Protein AF-A0AAQ4EUN3-F1 (afdb_monomer_lite)

pLDDT: mean 72.78, std 26.05, range [25.81, 98.44]

Sequence (221 aa):
MGCPYFGGLHRRPFSQGAVEHDGPYDYSENANRKTRGSLDSRVGAPTEAPSGANVSFRETTNVATRCAAPTAKRACDPAKPYSEWDGSCNNLDHPDWGESYACLRRLLEPAYGEGAGKIRLAKSGRALPSPRLISARIHTHEGSTPDQRRTHMLMAFGQFFAHDVSLTPNRPLSRIEINQGIDMTTGALPIDVPDNDPFYGPFNHTKIDFQRSVPCSRCRS

Structure (mmCIF, N/CA/C/O backbone):
data_AF-A0AAQ4EUN3-F1
#
_entry.id   AF-A0AAQ4EUN3-F1
#
loop_
_atom_site.group_PDB
_atom_site.id
_atom_site.type_symbol
_atom_site.label_atom_id
_atom_site.label_alt_id
_atom_site.label_comp_id
_atom_site.label_asym_id
_atom_site.label_entity_id
_atom_site.label_seq_id
_atom_site.pdbx_PDB_ins_code
_atom_site.Cartn_x
_atom_site.Cartn_y
_atom_site.Cartn_z
_atom_site.occupancy
_atom_site.B_iso_or_equiv
_atom_site.auth_seq_id
_atom_site.auth_comp_id
_atom_site.auth_asym_id
_atom_site.auth_atom_id
_atom_site.pdbx_PDB_model_num
ATOM 1 N N . MET A 1 1 ? 20.223 -26.612 60.928 1.00 39.72 1 MET A N 1
ATOM 2 C CA . MET A 1 1 ? 20.581 -25.224 61.281 1.00 39.72 1 MET A CA 1
ATOM 3 C C . MET A 1 1 ? 19.597 -24.306 60.580 1.00 39.72 1 MET A C 1
ATOM 5 O O . MET A 1 1 ? 19.520 -24.363 59.362 1.00 39.72 1 MET A O 1
ATOM 9 N N . GLY A 1 2 ? 18.775 -23.579 61.335 1.00 30.36 2 GLY A N 1
ATOM 10 C CA . GLY A 1 2 ? 17.844 -22.586 60.798 1.00 30.36 2 GLY A CA 1
ATOM 11 C C . GLY A 1 2 ? 18.411 -21.173 60.921 1.00 30.36 2 GLY A C 1
ATOM 12 O O . GLY A 1 2 ? 19.243 -20.934 61.790 1.00 30.36 2 GLY A O 1
ATOM 13 N N . CYS A 1 3 ? 17.983 -20.267 60.042 1.00 26.56 3 CYS A N 1
ATOM 14 C CA . CYS A 1 3 ? 17.224 -19.047 60.355 1.00 26.56 3 CYS A CA 1
ATOM 15 C C . CYS A 1 3 ? 17.178 -18.093 59.137 1.00 26.56 3 CYS A C 1
ATOM 17 O O . CYS A 1 3 ? 18.024 -18.192 58.253 1.00 26.56 3 CYS A O 1
ATOM 19 N N . PRO A 1 4 ? 16.148 -17.229 59.070 1.00 51.56 4 PRO A N 1
ATOM 20 C CA . PRO A 1 4 ? 15.522 -16.683 57.861 1.00 51.56 4 PRO A CA 1
ATOM 21 C C . PRO A 1 4 ? 15.816 -15.178 57.706 1.00 51.56 4 PRO A C 1
ATOM 23 O O . PRO A 1 4 ? 16.590 -14.662 58.491 1.00 51.56 4 PRO A O 1
ATOM 26 N N . TYR A 1 5 ? 15.199 -14.468 56.750 1.00 36.62 5 TYR A N 1
ATOM 27 C CA . TYR A 1 5 ? 14.563 -13.156 57.001 1.00 36.62 5 TYR A CA 1
ATOM 28 C C . TYR A 1 5 ? 13.697 -12.712 55.807 1.00 36.62 5 TYR A C 1
ATOM 30 O O . TYR A 1 5 ? 14.157 -12.565 54.678 1.00 36.62 5 TYR A O 1
ATOM 38 N N . PHE A 1 6 ? 12.418 -12.493 56.111 1.00 39.53 6 PHE A N 1
ATOM 39 C CA . PHE A 1 6 ? 11.466 -11.663 55.374 1.00 39.53 6 PHE A CA 1
ATOM 40 C C . PHE A 1 6 ? 11.851 -10.180 55.522 1.00 39.53 6 PHE A C 1
ATOM 42 O O . PHE A 1 6 ? 12.286 -9.776 56.600 1.00 39.53 6 PHE A O 1
ATOM 49 N N . GLY A 1 7 ? 11.593 -9.352 54.503 1.00 29.23 7 GLY A N 1
ATOM 50 C CA . GLY A 1 7 ? 11.694 -7.895 54.629 1.00 29.23 7 GLY A CA 1
ATOM 51 C C . GLY A 1 7 ? 11.227 -7.108 53.400 1.00 29.23 7 GLY A C 1
ATOM 52 O O . GLY A 1 7 ? 11.987 -6.931 52.461 1.00 29.23 7 GLY A O 1
ATOM 53 N N . GLY A 1 8 ? 9.978 -6.631 53.446 1.00 27.81 8 GLY A N 1
ATOM 54 C CA . GLY A 1 8 ? 9.555 -5.273 53.056 1.00 27.81 8 GLY A CA 1
ATOM 55 C C . GLY A 1 8 ? 9.834 -4.721 51.647 1.00 27.81 8 GLY A C 1
ATOM 56 O O . GLY A 1 8 ? 10.944 -4.333 51.315 1.00 27.81 8 GLY A O 1
ATOM 57 N N . LEU A 1 9 ? 8.745 -4.547 50.889 1.00 37.06 9 LEU A N 1
ATOM 58 C CA . LEU A 1 9 ? 8.423 -3.415 50.000 1.00 37.06 9 LEU A CA 1
ATOM 59 C C . LEU A 1 9 ? 9.524 -2.360 49.733 1.00 37.06 9 LEU A C 1
ATOM 61 O O . LEU A 1 9 ? 9.781 -1.497 50.565 1.00 37.06 9 LEU A O 1
ATOM 65 N N . HIS A 1 10 ? 9.980 -2.283 48.480 1.00 29.81 10 HIS A N 1
ATOM 66 C CA . HIS A 1 10 ? 9.997 -1.011 47.750 1.00 29.81 10 HIS A CA 1
ATOM 67 C C . HIS A 1 10 ? 10.062 -1.266 46.240 1.00 29.81 10 HIS A C 1
ATOM 69 O O . HIS A 1 10 ? 11.082 -1.696 45.704 1.00 29.81 10 HIS A O 1
ATOM 75 N N . ARG A 1 11 ? 8.968 -0.958 45.528 1.00 39.03 11 ARG A N 1
ATOM 76 C CA . ARG A 1 11 ? 9.041 -0.681 44.090 1.00 39.03 11 ARG A CA 1
ATOM 77 C C . ARG A 1 11 ? 9.995 0.499 43.927 1.00 39.03 11 ARG A C 1
ATOM 79 O O . ARG A 1 11 ? 9.678 1.592 44.395 1.00 39.03 11 ARG A O 1
ATOM 86 N N . ARG A 1 12 ? 11.150 0.287 43.297 1.00 30.34 12 ARG A N 1
ATOM 87 C CA . ARG A 1 12 ? 11.902 1.389 42.700 1.00 30.34 12 ARG A CA 1
ATOM 88 C C . ARG A 1 12 ? 11.542 1.456 41.217 1.00 30.34 12 ARG A C 1
ATOM 90 O O . ARG A 1 12 ? 11.532 0.412 40.564 1.00 30.34 12 ARG A O 1
ATOM 97 N N . PRO A 1 13 ? 11.183 2.642 40.705 1.00 27.73 13 PRO A N 1
ATOM 98 C CA . PRO A 1 13 ? 10.911 2.831 39.293 1.00 27.73 13 PRO A CA 1
ATOM 99 C C . PRO A 1 13 ? 12.198 2.585 38.508 1.00 27.73 13 PRO A C 1
ATOM 101 O O . PRO A 1 13 ? 13.284 2.973 38.941 1.00 27.73 13 PRO A O 1
ATOM 104 N N . PHE A 1 14 ? 12.067 1.931 37.358 1.00 29.17 14 PHE A N 1
ATOM 105 C CA . PHE A 1 14 ? 13.136 1.852 36.377 1.00 29.17 14 PHE A CA 1
ATOM 106 C C . PHE A 1 14 ? 13.374 3.280 35.870 1.00 29.17 14 PHE A C 1
ATOM 108 O O . PHE A 1 14 ? 12.556 3.834 35.136 1.00 29.17 14 PHE A O 1
ATOM 115 N N . SER A 1 15 ? 14.438 3.915 36.359 1.00 28.72 15 SER A N 1
ATOM 116 C CA . SER A 1 15 ? 14.887 5.219 35.892 1.00 28.72 15 SER A CA 1
ATOM 117 C C . SER A 1 15 ? 15.258 5.100 34.418 1.00 28.72 15 SER A C 1
ATOM 119 O O . SER A 1 15 ? 16.168 4.350 34.066 1.00 28.72 15 SER A O 1
ATOM 121 N N . GLN A 1 16 ? 14.540 5.831 33.567 1.00 30.78 16 GLN A N 1
ATOM 122 C CA . GLN A 1 16 ? 14.929 6.075 32.186 1.00 30.78 16 GLN A CA 1
ATOM 123 C C . GLN A 1 16 ? 16.311 6.738 32.186 1.00 30.78 16 GLN A C 1
ATOM 125 O O . GLN A 1 16 ? 16.470 7.855 32.675 1.00 30.78 16 GLN A O 1
ATOM 130 N N . GLY A 1 17 ? 17.312 6.037 31.656 1.00 27.22 17 GLY A N 1
ATOM 131 C CA . GLY A 1 17 ? 18.522 6.685 31.175 1.00 27.22 17 GLY A CA 1
ATOM 132 C C . GLY A 1 17 ? 18.137 7.525 29.964 1.00 27.22 17 GLY A C 1
ATOM 133 O O . GLY A 1 17 ? 17.714 6.979 28.946 1.00 27.22 17 GLY A O 1
ATOM 134 N N . ALA A 1 18 ? 18.216 8.842 30.119 1.00 25.81 18 ALA A N 1
ATOM 135 C CA . ALA A 1 18 ? 18.099 9.795 29.034 1.00 25.81 18 ALA A CA 1
ATOM 136 C C . ALA A 1 18 ? 19.227 9.530 28.029 1.00 25.81 18 ALA A C 1
ATOM 138 O O . ALA A 1 18 ? 20.403 9.637 28.370 1.00 25.81 18 ALA A O 1
ATOM 139 N N . VAL A 1 19 ? 18.859 9.155 26.806 1.00 34.84 19 VAL A N 1
ATOM 140 C CA . VAL A 1 19 ? 19.736 9.336 25.651 1.00 34.84 19 VAL A CA 1
ATOM 141 C C . VAL A 1 19 ? 19.563 10.790 25.237 1.00 34.84 19 VAL A C 1
ATOM 143 O O . VAL A 1 19 ? 18.451 11.253 24.987 1.00 34.84 19 VAL A O 1
ATOM 146 N N . GLU A 1 20 ? 20.674 11.505 25.283 1.00 28.00 20 GLU A N 1
ATOM 147 C CA . GLU A 1 20 ? 20.832 12.904 24.923 1.00 28.00 20 GLU A CA 1
ATOM 148 C C . GLU A 1 20 ? 20.315 13.139 23.494 1.00 28.00 20 GLU A C 1
ATOM 150 O O . GLU A 1 20 ? 20.688 12.442 22.549 1.00 28.00 20 GLU A O 1
ATOM 155 N N . HIS A 1 21 ? 19.370 14.071 23.365 1.00 27.56 21 HIS A N 1
ATOM 156 C CA . HIS A 1 21 ? 18.792 14.494 22.097 1.00 27.56 21 HIS A CA 1
ATOM 157 C C . HIS A 1 21 ? 19.760 15.457 21.404 1.00 27.56 21 HIS A C 1
ATOM 159 O O . HIS A 1 21 ? 19.726 16.660 21.661 1.00 27.56 21 HIS A O 1
ATOM 165 N N . ASP A 1 22 ? 20.565 14.947 20.477 1.00 31.05 22 ASP A N 1
ATOM 166 C CA . ASP A 1 22 ? 21.139 15.792 19.435 1.00 31.05 22 ASP A CA 1
ATOM 167 C C . ASP A 1 22 ? 20.034 16.161 18.432 1.00 31.05 22 ASP A C 1
ATOM 169 O O . ASP A 1 22 ? 19.530 15.309 17.707 1.00 31.05 22 ASP A O 1
ATOM 173 N N . GLY A 1 23 ? 19.631 17.435 18.498 1.00 34.31 23 GLY A N 1
ATOM 174 C CA . GLY A 1 23 ? 19.151 18.343 17.442 1.00 34.31 23 GLY A CA 1
ATOM 175 C C . GLY A 1 23 ? 18.189 17.867 16.328 1.00 34.31 23 GLY A C 1
ATOM 176 O O . GLY A 1 23 ? 18.339 16.794 15.753 1.00 34.31 23 GLY A O 1
ATOM 177 N N . PRO A 1 24 ? 17.224 18.710 15.907 1.00 31.88 24 PRO A N 1
ATOM 178 C CA . PRO A 1 24 ? 16.375 18.408 14.758 1.00 31.88 24 PRO A CA 1
ATOM 179 C C . PRO A 1 24 ? 17.187 18.457 13.454 1.00 31.88 24 PRO A C 1
ATOM 181 O O . PRO A 1 24 ? 17.745 19.493 13.097 1.00 31.88 24 PRO A O 1
ATOM 184 N N . TYR A 1 25 ? 17.218 17.344 12.718 1.00 30.94 25 TYR A N 1
ATOM 185 C CA . TYR A 1 25 ? 17.679 17.321 11.330 1.00 30.94 25 TYR A CA 1
ATOM 186 C C . TYR A 1 25 ? 16.695 18.114 10.460 1.00 30.94 25 TYR A C 1
ATOM 188 O O . TYR A 1 25 ? 15.588 17.657 10.167 1.00 30.94 25 TYR A O 1
ATOM 196 N N . ASP A 1 26 ? 17.105 19.320 10.082 1.00 29.34 26 ASP A N 1
ATOM 197 C CA . ASP A 1 26 ? 16.412 20.190 9.140 1.00 29.34 26 ASP A CA 1
ATOM 198 C C . ASP A 1 26 ? 16.550 19.633 7.712 1.00 29.34 26 ASP A C 1
ATOM 200 O O . ASP A 1 26 ? 17.648 19.512 7.169 1.00 29.34 26 ASP A O 1
ATOM 204 N N . TYR A 1 27 ? 15.423 19.264 7.103 1.00 32.31 27 TYR A N 1
ATOM 205 C CA . TYR A 1 27 ? 15.352 18.749 5.731 1.00 32.31 27 TYR A CA 1
ATOM 206 C C . TYR A 1 27 ? 15.100 19.849 4.679 1.00 32.31 27 TYR A C 1
ATOM 208 O O . TYR A 1 27 ? 14.714 19.534 3.552 1.00 32.31 27 TYR A O 1
ATOM 216 N N . SER A 1 28 ? 15.301 21.133 4.999 1.00 30.39 28 SER A N 1
ATOM 217 C CA . SER A 1 28 ? 14.897 22.239 4.113 1.00 30.39 28 SER A CA 1
ATOM 218 C C . SER A 1 28 ? 15.994 22.913 3.271 1.00 30.39 28 SER A C 1
ATOM 220 O O . SER A 1 28 ? 15.670 23.792 2.474 1.00 30.39 28 SER A O 1
ATOM 222 N N . GLU A 1 29 ? 17.262 22.482 3.311 1.00 35.59 29 GLU A N 1
ATOM 223 C CA . GLU A 1 29 ? 18.361 23.324 2.787 1.00 35.59 29 GLU A CA 1
ATOM 224 C C . GLU A 1 29 ? 19.123 22.862 1.526 1.00 35.59 29 GLU A C 1
ATOM 226 O O . GLU A 1 29 ? 20.245 23.299 1.295 1.00 35.59 29 GLU A O 1
ATOM 231 N N . ASN A 1 30 ? 18.542 22.051 0.630 1.00 33.97 30 ASN A N 1
ATOM 232 C CA . ASN A 1 30 ? 19.248 21.644 -0.607 1.00 33.97 30 ASN A CA 1
ATOM 233 C C . ASN A 1 30 ? 18.475 21.845 -1.921 1.00 33.97 30 ASN A C 1
ATOM 235 O O . ASN A 1 30 ? 18.610 21.061 -2.858 1.00 33.97 30 ASN A O 1
ATOM 239 N N . ALA A 1 31 ? 17.724 22.942 -2.040 1.00 36.34 31 ALA A N 1
ATOM 240 C CA . ALA A 1 31 ? 17.059 23.316 -3.295 1.00 36.34 31 ALA A CA 1
ATOM 241 C C . ALA A 1 31 ? 17.801 24.374 -4.145 1.00 36.34 31 ALA A C 1
ATOM 243 O O . ALA A 1 31 ? 17.233 24.837 -5.129 1.00 36.34 31 ALA A O 1
ATOM 244 N N . ASN A 1 32 ? 19.036 24.797 -3.818 1.00 34.62 32 ASN A N 1
ATOM 245 C CA . ASN A 1 32 ? 19.654 25.928 -4.542 1.00 34.62 32 ASN A CA 1
ATOM 246 C C . ASN A 1 32 ? 21.194 25.965 -4.641 1.00 34.62 32 ASN A C 1
ATOM 248 O O . ASN A 1 32 ? 21.800 27.034 -4.570 1.00 34.62 32 ASN A O 1
ATOM 252 N N . ARG A 1 33 ? 21.867 24.836 -4.904 1.00 32.47 33 ARG A N 1
ATOM 253 C CA . ARG A 1 33 ? 23.294 24.872 -5.286 1.00 32.47 33 ARG A CA 1
ATOM 254 C C . ARG A 1 33 ? 23.476 24.715 -6.797 1.00 32.47 33 ARG A C 1
ATOM 256 O O . ARG A 1 33 ? 23.693 23.621 -7.301 1.00 32.47 33 ARG A O 1
ATOM 263 N N . LYS A 1 34 ? 23.429 25.838 -7.528 1.00 35.47 34 LYS A N 1
ATOM 264 C CA . LYS A 1 34 ? 23.923 25.926 -8.916 1.00 35.47 34 LYS A CA 1
ATOM 265 C C . LYS A 1 34 ? 25.443 25.733 -8.926 1.00 35.47 34 LYS A C 1
ATOM 267 O O . LYS A 1 34 ? 26.189 26.683 -8.696 1.00 35.47 34 LYS A O 1
ATOM 272 N N . THR A 1 35 ? 25.917 24.531 -9.229 1.00 35.62 35 THR A N 1
ATOM 273 C CA . THR A 1 35 ? 27.302 24.314 -9.659 1.00 35.62 35 THR A CA 1
ATOM 274 C C . THR A 1 35 ? 27.396 24.562 -11.164 1.00 35.62 35 THR A C 1
ATOM 276 O O . THR A 1 35 ? 26.842 23.836 -11.983 1.00 35.62 35 THR A O 1
ATOM 279 N N . ARG A 1 36 ? 28.090 25.642 -11.539 1.00 40.62 36 ARG A N 1
ATOM 280 C CA . ARG A 1 36 ? 28.573 25.867 -12.906 1.00 40.62 36 ARG A CA 1
ATOM 281 C C . ARG A 1 36 ? 29.682 24.852 -13.192 1.00 40.62 36 ARG A C 1
ATOM 283 O O . ARG A 1 36 ? 30.769 24.974 -12.638 1.00 40.62 36 ARG A O 1
ATOM 290 N N . GLY A 1 37 ? 29.403 23.890 -14.064 1.00 30.58 37 GLY A N 1
ATOM 291 C CA . GLY A 1 37 ? 30.378 22.978 -14.659 1.00 30.58 37 GLY A CA 1
ATOM 292 C C . GLY A 1 37 ? 29.943 22.656 -16.086 1.00 30.58 37 GLY A C 1
ATOM 293 O O . GLY A 1 37 ? 28.916 22.022 -16.289 1.00 30.58 37 GLY A O 1
ATOM 294 N N . SER A 1 38 ? 30.684 23.181 -17.057 1.00 40.53 38 SER A N 1
ATOM 295 C CA . SER A 1 38 ? 30.463 23.044 -18.500 1.00 40.53 38 SER A CA 1
ATOM 296 C C . SER A 1 38 ? 30.990 21.698 -18.994 1.00 40.53 38 SER A C 1
ATOM 298 O O . SER A 1 38 ? 32.195 21.491 -18.893 1.00 40.53 38 SER A O 1
ATOM 300 N N . LEU A 1 39 ? 30.135 20.842 -19.566 1.00 34.94 39 LEU A N 1
ATOM 301 C CA . LEU A 1 39 ? 30.506 19.688 -20.400 1.00 34.94 39 LEU A CA 1
ATOM 302 C C . LEU A 1 39 ? 29.416 19.425 -21.461 1.00 34.94 39 LEU A C 1
ATOM 304 O O . LEU A 1 39 ? 28.248 19.747 -21.265 1.00 34.94 39 LEU A O 1
ATOM 308 N N . ASP A 1 40 ? 29.872 18.897 -22.592 1.00 33.62 40 ASP A N 1
ATOM 309 C CA . ASP A 1 40 ? 29.374 19.048 -23.962 1.00 33.62 40 ASP A CA 1
ATOM 310 C C . ASP A 1 40 ? 27.936 18.597 -24.290 1.00 33.62 40 ASP A C 1
ATOM 312 O O . ASP A 1 40 ? 27.398 17.614 -23.780 1.00 33.62 40 ASP A O 1
ATOM 316 N N . SER A 1 41 ? 27.353 19.309 -25.254 1.00 39.31 41 SER A N 1
ATOM 317 C CA . SER A 1 41 ? 25.991 19.169 -25.770 1.00 39.31 41 SER A CA 1
ATOM 318 C C . SER A 1 41 ? 25.839 17.956 -26.695 1.00 39.31 41 SER A C 1
ATOM 320 O O . SER A 1 41 ? 26.256 18.035 -27.849 1.00 39.31 41 SER A O 1
ATOM 322 N N . ARG A 1 42 ? 25.196 16.860 -26.245 1.00 38.94 42 ARG A N 1
ATOM 323 C CA . ARG A 1 42 ? 24.576 15.839 -27.136 1.00 38.94 42 ARG A CA 1
ATOM 324 C C . ARG A 1 42 ? 23.636 14.828 -26.454 1.00 38.94 42 ARG A C 1
ATOM 326 O O . ARG A 1 42 ? 23.501 13.699 -26.914 1.00 38.94 42 ARG A O 1
ATOM 333 N N . VAL A 1 43 ? 22.931 15.232 -25.399 1.00 37.66 43 VAL A N 1
ATOM 334 C CA . VAL A 1 43 ? 21.837 14.436 -24.816 1.00 37.66 43 VAL A CA 1
ATOM 335 C C . VAL A 1 43 ? 20.533 15.180 -25.077 1.00 37.66 43 VAL A C 1
ATOM 337 O O . VAL A 1 43 ? 20.375 16.322 -24.648 1.00 37.66 43 VAL A O 1
ATOM 340 N N . GLY A 1 44 ? 19.631 14.568 -25.846 1.00 34.47 44 GLY A N 1
ATOM 341 C CA . GLY A 1 44 ? 18.278 15.085 -26.035 1.00 34.47 44 GLY A CA 1
ATOM 342 C C . GLY A 1 44 ? 17.595 15.229 -24.678 1.00 34.47 44 GLY A C 1
ATOM 343 O O . GLY A 1 44 ? 17.689 14.331 -23.842 1.00 34.47 44 GLY A O 1
ATOM 344 N N . ALA A 1 45 ? 16.971 16.382 -24.447 1.00 28.44 45 ALA A N 1
ATOM 345 C CA . ALA A 1 45 ? 16.313 16.698 -23.189 1.00 28.44 45 ALA A CA 1
ATOM 346 C C . ALA A 1 45 ? 15.297 15.601 -22.814 1.00 28.44 45 ALA A C 1
ATOM 348 O O . ALA A 1 45 ? 14.532 15.171 -23.683 1.00 28.44 45 ALA A O 1
ATOM 349 N N . PRO A 1 46 ? 15.251 15.150 -21.548 1.00 31.73 46 PRO A N 1
ATOM 350 C CA . PRO A 1 46 ? 14.145 14.331 -21.086 1.00 31.73 46 PRO A CA 1
ATOM 351 C C . PRO A 1 46 ? 12.871 15.169 -21.215 1.00 31.73 46 PRO A C 1
ATOM 353 O O . PRO A 1 46 ? 12.809 16.297 -20.727 1.00 31.73 46 PRO A O 1
ATOM 356 N N . THR A 1 47 ? 11.865 14.641 -21.907 1.00 36.12 47 THR A N 1
ATOM 357 C CA . THR A 1 47 ? 10.524 15.225 -21.899 1.00 36.12 47 THR A CA 1
ATOM 358 C C . THR A 1 47 ? 10.052 15.293 -20.453 1.00 36.12 47 THR A C 1
ATOM 360 O O . THR A 1 47 ? 9.848 14.256 -19.819 1.00 36.12 47 THR A O 1
ATOM 363 N N . GLU A 1 48 ? 9.942 16.510 -19.929 1.00 30.09 48 GLU A N 1
ATOM 364 C CA . GLU A 1 48 ? 9.417 16.793 -18.600 1.00 30.09 48 GLU A CA 1
ATOM 365 C C . GLU A 1 48 ? 8.061 16.096 -18.432 1.00 30.09 48 GLU A C 1
ATOM 367 O O . GLU A 1 48 ? 7.158 16.238 -19.261 1.00 30.09 48 GLU A O 1
ATOM 372 N N . ALA A 1 49 ? 7.914 15.317 -17.358 1.00 34.81 49 ALA A N 1
ATOM 373 C CA . ALA A 1 49 ? 6.606 14.854 -16.919 1.00 34.81 49 ALA A CA 1
ATOM 374 C C . ALA A 1 49 ? 5.715 16.091 -16.702 1.00 34.81 49 ALA A C 1
ATOM 376 O O . ALA A 1 49 ? 6.191 17.061 -16.104 1.00 34.81 49 ALA A O 1
ATOM 377 N N . PRO A 1 50 ? 4.450 16.105 -17.163 1.00 35.66 50 PRO A N 1
ATOM 378 C CA . PRO A 1 50 ? 3.613 17.283 -17.016 1.00 35.66 50 PRO A CA 1
ATOM 379 C C . PRO A 1 50 ? 3.398 17.555 -15.527 1.00 35.66 50 PRO A C 1
ATOM 381 O O . PRO A 1 50 ? 2.706 16.816 -14.822 1.00 35.66 50 PRO A O 1
ATOM 384 N N . SER A 1 51 ? 4.027 18.626 -15.052 1.00 37.47 51 SER A N 1
ATOM 385 C CA . SER A 1 51 ? 3.756 19.210 -13.753 1.00 37.47 51 SER A CA 1
ATOM 386 C C . SER A 1 51 ? 2.364 19.846 -13.790 1.00 37.47 51 SER A C 1
ATOM 388 O O . SER A 1 51 ? 1.993 20.539 -14.734 1.00 37.47 51 SER A O 1
ATOM 390 N N . GLY A 1 52 ? 1.561 19.577 -12.760 1.00 36.50 52 GLY A N 1
ATOM 391 C CA . GLY A 1 52 ? 0.356 20.358 -12.479 1.00 36.50 52 GLY A CA 1
ATOM 392 C C . GLY A 1 52 ? -0.823 20.160 -13.435 1.00 36.50 52 GLY A C 1
ATOM 393 O O . GLY A 1 52 ? -1.338 21.125 -13.993 1.00 36.50 52 GLY A O 1
ATOM 394 N N . ALA A 1 53 ? -1.358 18.943 -13.542 1.00 36.00 53 ALA A N 1
ATOM 395 C CA . ALA A 1 53 ? -2.760 18.813 -13.929 1.00 36.00 53 ALA A CA 1
ATOM 396 C C . ALA A 1 53 ? -3.640 19.162 -12.713 1.00 36.00 53 ALA A C 1
ATOM 398 O O . ALA A 1 53 ? -3.861 18.331 -11.831 1.00 36.00 53 ALA A O 1
ATOM 399 N N . ASN A 1 54 ? -4.155 20.394 -12.663 1.00 33.62 54 ASN A N 1
ATOM 400 C CA . ASN A 1 54 ? -5.244 20.784 -11.763 1.00 33.62 54 ASN A CA 1
ATOM 401 C C . ASN A 1 54 ? -6.526 20.047 -12.181 1.00 33.62 54 ASN A C 1
ATOM 403 O O . ASN A 1 54 ? -7.389 20.593 -12.867 1.00 33.62 54 ASN A O 1
ATOM 407 N N . VAL A 1 55 ? -6.644 18.771 -11.810 1.00 41.69 55 VAL A N 1
ATOM 408 C CA . VAL A 1 55 ? -7.829 17.970 -12.119 1.00 41.69 55 VAL A CA 1
ATOM 409 C C . VAL A 1 55 ? -8.928 18.345 -11.130 1.00 41.69 55 VAL A C 1
ATOM 411 O O . VAL A 1 55 ? -9.007 17.800 -10.029 1.00 41.69 55 VAL A O 1
ATOM 414 N N . SER A 1 56 ? -9.783 19.293 -11.518 1.00 33.03 56 SER A N 1
ATOM 415 C CA . SER A 1 56 ? -11.031 19.531 -10.795 1.00 33.03 56 SER A CA 1
ATOM 416 C C . SER A 1 56 ? -11.939 18.311 -10.962 1.00 33.03 56 SER A C 1
ATOM 418 O O . SER A 1 56 ? -12.235 17.862 -12.072 1.00 33.03 56 SER A O 1
ATOM 420 N N . PHE A 1 57 ? -12.342 17.723 -9.839 1.00 45.91 57 PHE A N 1
ATOM 421 C CA . PHE A 1 57 ? -13.219 16.562 -9.821 1.00 45.91 57 PHE A CA 1
ATOM 422 C C . PHE A 1 57 ? -14.668 17.055 -9.799 1.00 45.91 57 PHE A C 1
ATOM 424 O O . PHE A 1 57 ? -15.294 17.128 -8.748 1.00 45.91 57 PHE A O 1
ATOM 431 N N . ARG A 1 58 ? -15.195 17.459 -10.960 1.00 41.44 58 ARG A N 1
ATOM 432 C CA . ARG A 1 58 ? -16.647 17.615 -11.120 1.00 41.44 58 ARG A CA 1
ATOM 433 C C . ARG A 1 58 ? -17.280 16.248 -11.383 1.00 41.44 58 ARG A C 1
ATOM 435 O O . ARG A 1 58 ? -16.777 15.462 -12.187 1.00 41.44 58 ARG A O 1
ATOM 442 N N . GLU A 1 59 ? -18.347 15.974 -10.640 1.00 59.28 59 GLU A N 1
ATOM 443 C CA . GLU A 1 59 ? -19.122 14.735 -10.638 1.00 59.28 59 GLU A CA 1
ATOM 444 C C . GLU A 1 59 ? -19.662 14.352 -12.031 1.00 59.28 59 GLU A C 1
ATOM 446 O O . GLU A 1 59 ? -19.958 15.207 -12.863 1.00 59.28 59 GLU A O 1
ATOM 451 N N . THR A 1 60 ? -19.858 13.040 -12.231 1.00 43.00 60 THR A N 1
ATOM 452 C CA . THR A 1 60 ? -20.664 12.373 -13.286 1.00 43.00 60 THR A CA 1
ATOM 453 C C . THR A 1 60 ? -20.084 12.096 -14.680 1.00 43.00 60 TH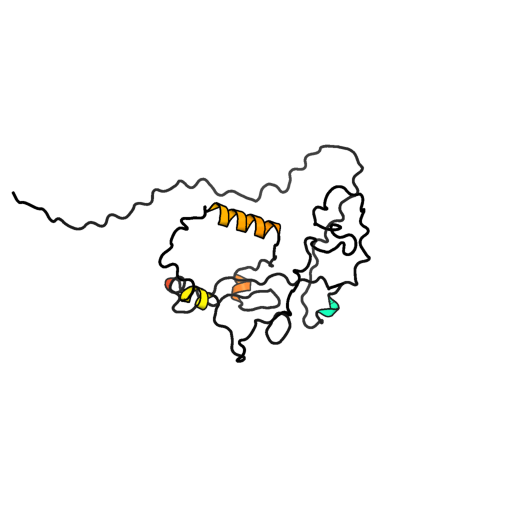R A C 1
ATOM 455 O O . THR A 1 60 ? -20.850 11.784 -15.588 1.00 43.00 60 THR A O 1
ATOM 458 N N . THR A 1 61 ? -18.765 12.044 -14.885 1.00 38.62 61 THR A N 1
ATOM 459 C CA . THR A 1 61 ? -18.236 11.475 -16.146 1.00 38.62 61 THR A CA 1
ATOM 460 C C . THR A 1 61 ? -17.758 10.035 -15.971 1.00 38.62 61 THR A C 1
ATOM 462 O O . THR A 1 61 ? -16.925 9.717 -15.124 1.00 38.62 61 THR A O 1
ATOM 465 N N . ASN A 1 62 ? -18.378 9.159 -16.760 1.00 42.28 62 ASN A N 1
ATOM 466 C CA . ASN A 1 62 ? -18.156 7.723 -16.880 1.00 42.28 62 ASN A CA 1
ATOM 467 C C . ASN A 1 62 ? -16.649 7.386 -16.856 1.00 42.28 62 ASN A C 1
ATOM 469 O O . ASN A 1 62 ? -15.860 8.063 -17.511 1.00 42.28 62 ASN A O 1
ATOM 473 N N . VAL A 1 63 ? -16.232 6.340 -16.132 1.00 46.12 63 VAL A N 1
ATOM 474 C CA . VAL A 1 63 ? -14.813 5.909 -16.054 1.00 46.12 63 VAL A CA 1
ATOM 475 C C . VAL A 1 63 ? -14.222 5.677 -17.457 1.00 46.12 63 VAL A C 1
ATOM 477 O O . VAL A 1 63 ? -13.038 5.916 -17.676 1.00 46.12 63 VAL A O 1
ATOM 480 N N . ALA A 1 64 ? -15.075 5.333 -18.428 1.00 44.56 64 ALA A N 1
ATOM 481 C CA . ALA A 1 64 ? -14.745 5.224 -19.847 1.00 44.56 64 ALA A CA 1
ATOM 482 C C . ALA A 1 64 ? -14.205 6.522 -20.494 1.00 44.56 64 ALA A C 1
ATOM 484 O O . ALA A 1 64 ? -13.454 6.452 -21.459 1.00 44.56 64 ALA A O 1
ATOM 485 N N . THR A 1 65 ? -14.546 7.710 -19.983 1.00 45.69 65 THR A N 1
ATOM 486 C CA . THR A 1 65 ? -14.176 9.006 -20.589 1.00 45.69 65 THR A CA 1
ATOM 487 C C . THR A 1 65 ? -12.765 9.474 -20.201 1.00 45.69 65 THR A C 1
ATOM 489 O O . THR A 1 65 ? -12.231 10.383 -20.827 1.00 45.69 65 THR A O 1
ATOM 492 N N . ARG A 1 66 ? -12.122 8.856 -19.196 1.00 51.94 66 ARG A N 1
ATOM 493 C CA . ARG A 1 66 ? -10.729 9.170 -18.795 1.00 51.94 66 ARG A CA 1
ATOM 494 C C . ARG A 1 66 ? -9.679 8.296 -19.48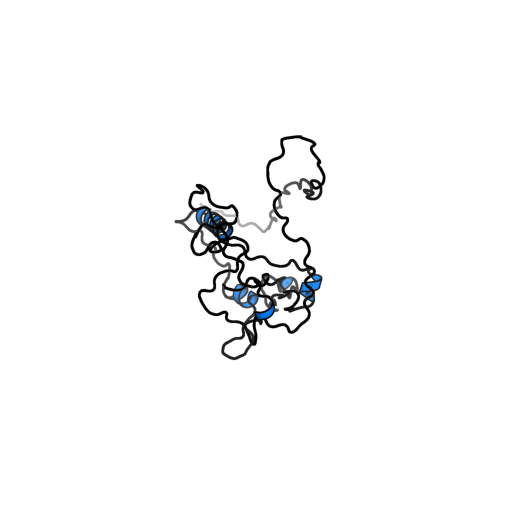0 1.00 51.94 66 ARG A C 1
ATOM 496 O O . ARG A 1 66 ? -8.488 8.460 -19.230 1.00 51.94 66 ARG A O 1
ATOM 503 N N . CYS A 1 67 ? -10.121 7.396 -20.347 1.00 56.78 67 CYS A N 1
ATOM 504 C CA . CYS A 1 67 ? -9.254 6.595 -21.183 1.00 56.78 67 CYS A CA 1
ATOM 505 C C . CYS A 1 67 ? -8.682 7.453 -22.304 1.00 56.78 67 CYS A C 1
ATOM 507 O O . CYS A 1 67 ? -9.387 7.783 -23.254 1.00 56.78 67 CYS A O 1
ATOM 509 N N . ALA A 1 68 ? -7.399 7.803 -22.210 1.00 53.22 68 ALA A N 1
ATOM 510 C CA . ALA A 1 68 ? -6.665 8.202 -23.403 1.00 53.22 68 ALA A CA 1
ATOM 511 C C . ALA A 1 68 ? -6.734 7.048 -24.421 1.00 53.22 68 ALA A C 1
ATOM 513 O O . ALA A 1 68 ? -6.672 5.879 -24.032 1.00 53.22 68 ALA A O 1
ATOM 514 N N . ALA A 1 69 ? -6.903 7.383 -25.704 1.00 53.88 69 ALA A N 1
ATOM 515 C CA . ALA A 1 69 ? -6.865 6.420 -26.804 1.00 53.88 69 ALA A CA 1
ATOM 516 C C . ALA A 1 69 ? -5.613 5.524 -26.693 1.00 53.88 69 ALA A C 1
ATOM 518 O O . ALA A 1 69 ? -4.600 6.002 -26.170 1.00 53.88 69 ALA A O 1
ATOM 519 N N . PRO A 1 70 ? -5.660 4.259 -27.165 1.00 55.00 70 PRO A N 1
ATOM 520 C CA . PRO A 1 70 ? -4.508 3.366 -27.114 1.00 55.00 70 PRO A CA 1
ATOM 521 C C . PRO A 1 70 ? -3.293 4.097 -27.679 1.00 55.00 70 PRO A C 1
ATOM 523 O O . PRO A 1 70 ? -3.296 4.547 -28.827 1.00 55.00 70 PRO A O 1
ATOM 526 N N . THR A 1 71 ? -2.288 4.297 -26.829 1.00 58.28 71 THR A N 1
ATOM 527 C CA . THR A 1 71 ? -1.044 4.948 -27.226 1.00 58.28 71 THR A CA 1
ATOM 528 C C . THR A 1 71 ? -0.461 4.161 -28.390 1.00 58.28 71 THR A C 1
ATOM 530 O O . THR A 1 71 ? -0.431 2.930 -28.334 1.00 58.28 71 THR A O 1
ATOM 533 N N . ALA A 1 72 ? -0.025 4.855 -29.445 1.00 63.56 72 ALA A N 1
ATOM 534 C CA . ALA A 1 72 ? 0.650 4.222 -30.574 1.00 63.56 72 ALA A CA 1
ATOM 535 C C . ALA A 1 72 ? 1.714 3.236 -30.061 1.00 63.56 72 ALA A C 1
ATOM 537 O O . ALA A 1 72 ? 2.414 3.544 -29.092 1.00 63.56 72 ALA A O 1
ATOM 538 N N . LYS A 1 73 ? 1.796 2.047 -30.679 1.00 69.50 73 LYS A N 1
ATOM 539 C CA . LYS A 1 73 ? 2.699 0.969 -30.250 1.00 69.50 73 LYS A CA 1
ATOM 540 C C . LYS A 1 73 ? 4.112 1.544 -30.089 1.00 69.50 73 LYS A C 1
ATOM 542 O O . LYS A 1 73 ? 4.685 2.038 -31.060 1.00 69.50 73 LYS A O 1
ATOM 547 N N . ARG A 1 74 ? 4.635 1.537 -28.856 1.00 83.81 74 ARG A N 1
ATOM 548 C CA . ARG A 1 74 ? 5.971 2.060 -28.538 1.00 83.81 74 ARG A CA 1
ATOM 549 C C . ARG A 1 74 ? 7.001 1.306 -29.381 1.00 83.81 74 ARG A C 1
ATOM 551 O O . ARG A 1 74 ? 6.985 0.078 -29.414 1.00 83.81 74 ARG A O 1
ATOM 558 N N . ALA A 1 75 ? 7.869 2.035 -30.079 1.00 89.12 75 ALA A N 1
ATOM 559 C CA . ALA A 1 75 ? 8.977 1.431 -30.809 1.00 89.12 75 ALA A CA 1
ATOM 560 C C . ALA A 1 75 ? 10.056 0.987 -29.810 1.00 89.12 75 ALA A C 1
ATOM 562 O O . ALA A 1 75 ? 10.514 1.800 -29.009 1.00 89.12 75 ALA A O 1
ATOM 563 N N . CYS A 1 76 ? 10.442 -0.286 -29.865 1.00 93.25 76 CYS A N 1
ATOM 564 C CA . CYS A 1 76 ? 11.463 -0.884 -29.007 1.00 93.25 76 CYS A CA 1
ATOM 565 C C . CYS A 1 76 ? 12.619 -1.413 -29.862 1.00 93.25 76 CYS A C 1
ATOM 567 O O . CYS A 1 76 ? 12.379 -1.977 -30.931 1.00 93.25 76 CYS A O 1
ATOM 569 N N . ASP A 1 77 ? 13.855 -1.250 -29.388 1.00 94.75 77 ASP A N 1
ATOM 570 C CA . ASP A 1 77 ? 15.051 -1.807 -30.026 1.00 94.75 77 ASP A CA 1
ATOM 571 C C . ASP A 1 77 ? 15.358 -3.203 -29.446 1.00 94.75 77 ASP A C 1
ATOM 573 O O . ASP A 1 77 ? 15.765 -3.296 -28.285 1.00 94.75 77 ASP A O 1
ATOM 577 N N . PRO A 1 78 ? 15.193 -4.293 -30.221 1.00 93.62 78 PRO A N 1
ATOM 578 C CA . PRO A 1 78 ? 15.475 -5.646 -29.747 1.00 93.62 78 PRO A CA 1
ATOM 579 C C . PRO A 1 78 ? 16.970 -5.910 -29.511 1.00 93.62 78 PRO A C 1
ATOM 581 O O . PRO A 1 78 ? 17.311 -6.901 -28.872 1.00 93.62 78 PRO A O 1
ATOM 584 N N . ALA A 1 79 ? 17.865 -5.065 -30.033 1.00 95.44 79 ALA A N 1
ATOM 585 C CA . ALA A 1 79 ? 19.306 -5.203 -29.852 1.00 95.44 79 ALA A CA 1
ATOM 586 C C . ALA A 1 79 ? 19.821 -4.496 -28.586 1.00 95.44 79 ALA A C 1
ATOM 588 O O . ALA A 1 79 ? 21.014 -4.592 -28.279 1.00 95.44 79 ALA A O 1
ATOM 589 N N . LYS A 1 80 ? 18.956 -3.792 -27.840 1.00 94.81 80 LYS A N 1
ATOM 590 C CA . LYS A 1 80 ? 19.361 -3.074 -26.631 1.00 94.81 80 LYS A CA 1
ATOM 591 C C . LYS A 1 80 ? 19.817 -4.067 -25.543 1.00 94.81 80 LYS A C 1
ATOM 593 O O . LYS A 1 80 ? 19.035 -4.923 -25.138 1.00 94.81 80 LYS A O 1
ATOM 598 N N . PRO A 1 81 ? 21.051 -3.946 -25.015 1.00 95.62 81 PRO A N 1
ATOM 599 C CA . PRO A 1 81 ? 21.607 -4.937 -24.088 1.00 95.62 81 PRO A CA 1
ATOM 600 C C . PRO A 1 81 ? 21.170 -4.762 -22.624 1.00 95.62 81 PRO A C 1
ATOM 602 O O . PRO A 1 81 ? 21.457 -5.628 -21.800 1.00 95.62 81 PRO A O 1
ATOM 605 N N . TYR A 1 82 ? 20.518 -3.647 -22.279 1.00 95.50 82 TYR A N 1
ATOM 606 C CA . TYR A 1 82 ? 20.140 -3.308 -20.905 1.00 95.50 82 TYR A CA 1
ATOM 607 C C . TYR A 1 82 ? 18.679 -2.875 -20.821 1.00 95.50 82 TYR A C 1
ATOM 609 O O . TYR A 1 82 ? 18.174 -2.209 -21.728 1.00 95.50 82 TYR A O 1
ATOM 617 N N . SER A 1 83 ? 18.043 -3.203 -19.699 1.00 95.06 83 SER A N 1
ATOM 618 C CA . SER A 1 83 ? 16.664 -2.826 -19.395 1.00 95.06 83 SER A CA 1
ATOM 619 C C . SER A 1 83 ? 16.477 -1.312 -19.323 1.00 95.06 83 SER A C 1
ATOM 621 O O . SER A 1 83 ? 17.380 -0.574 -18.918 1.00 95.06 83 SER A O 1
ATOM 623 N N . GLU A 1 84 ? 15.277 -0.851 -19.670 1.00 94.75 84 GLU A N 1
ATOM 624 C CA . GLU A 1 84 ? 14.864 0.516 -19.368 1.00 94.75 84 GLU A CA 1
ATOM 625 C C . GLU A 1 84 ? 14.659 0.703 -17.863 1.00 94.75 84 GLU A C 1
ATOM 627 O O . GLU A 1 84 ? 14.238 -0.215 -17.157 1.00 94.75 84 GLU A O 1
ATOM 632 N N . TRP A 1 85 ? 14.931 1.914 -17.374 1.00 94.69 85 TRP A N 1
ATOM 633 C CA . TRP A 1 85 ? 14.787 2.265 -15.957 1.00 94.69 85 TRP A CA 1
ATOM 634 C C . TRP A 1 85 ? 13.343 2.134 -15.456 1.00 94.69 85 TRP A C 1
ATOM 636 O O . TRP A 1 85 ? 13.120 1.898 -14.272 1.00 94.69 85 TRP A O 1
ATOM 646 N N . ASP A 1 86 ? 12.369 2.299 -16.352 1.00 93.50 86 ASP A N 1
ATOM 647 C CA . ASP A 1 86 ? 10.947 2.181 -16.060 1.00 93.50 86 ASP A CA 1
ATOM 648 C C . ASP A 1 86 ? 10.405 0.774 -16.328 1.00 93.50 86 ASP A C 1
ATOM 650 O O . ASP A 1 86 ? 9.219 0.558 -16.118 1.00 93.50 86 ASP A O 1
ATOM 654 N N . GLY A 1 87 ? 11.233 -0.174 -16.781 1.00 94.69 87 GLY A N 1
ATOM 655 C CA . GLY A 1 87 ? 10.824 -1.541 -17.115 1.00 94.69 87 GLY A CA 1
ATOM 656 C C . GLY A 1 87 ? 10.135 -1.700 -18.474 1.00 94.69 87 GLY A C 1
ATOM 657 O O . GLY A 1 87 ? 9.719 -2.808 -18.818 1.00 94.69 87 GLY A O 1
ATOM 658 N N . SER A 1 88 ? 10.012 -0.633 -19.265 1.00 93.12 88 SER A N 1
ATOM 659 C CA . SER A 1 88 ? 9.386 -0.721 -20.580 1.00 93.12 88 SER A CA 1
ATOM 660 C C . SER A 1 88 ? 10.246 -1.433 -21.624 1.00 93.12 88 SER A C 1
ATOM 662 O O . SER A 1 88 ? 11.446 -1.639 -21.445 1.00 93.12 88 SER A O 1
ATOM 664 N N . CYS A 1 89 ? 9.612 -1.866 -22.719 1.00 93.69 89 CYS A N 1
ATOM 665 C CA . CYS A 1 89 ? 10.239 -2.635 -23.802 1.00 93.69 89 CYS A CA 1
ATOM 666 C C . CYS A 1 89 ? 10.851 -3.987 -23.381 1.00 93.69 89 CYS A C 1
ATOM 668 O O . CYS A 1 89 ? 11.442 -4.669 -24.215 1.00 93.69 89 CYS A O 1
ATOM 670 N N . ASN A 1 90 ? 10.650 -4.428 -22.133 1.00 94.81 90 ASN A N 1
ATOM 671 C CA . ASN A 1 90 ? 11.049 -5.760 -21.675 1.00 94.81 90 ASN A CA 1
ATOM 672 C C . ASN A 1 90 ? 10.268 -6.879 -22.395 1.00 94.81 90 ASN A C 1
ATOM 674 O O . ASN A 1 90 ? 10.760 -7.992 -22.561 1.00 94.81 90 ASN A O 1
ATOM 678 N N . ASN A 1 91 ? 9.052 -6.575 -22.859 1.00 93.75 91 ASN A N 1
ATOM 679 C CA . ASN A 1 91 ? 8.282 -7.415 -23.769 1.00 93.75 91 ASN A CA 1
ATOM 680 C C . ASN A 1 91 ? 8.080 -6.666 -25.099 1.00 93.75 91 ASN A C 1
ATOM 682 O O . ASN A 1 91 ? 7.455 -5.612 -25.127 1.00 93.75 91 ASN A O 1
ATOM 686 N N . LEU A 1 92 ? 8.611 -7.198 -26.205 1.00 92.06 92 LEU A N 1
ATOM 687 C CA . LEU A 1 92 ? 8.585 -6.526 -27.516 1.00 92.06 92 LEU A CA 1
ATOM 688 C C . LEU A 1 92 ? 7.187 -6.495 -28.158 1.00 92.06 92 LEU A C 1
ATOM 690 O O . LEU A 1 92 ? 6.874 -5.589 -28.936 1.00 92.06 92 LEU A O 1
ATOM 694 N N . ASP A 1 93 ? 6.335 -7.466 -27.826 1.00 91.19 93 ASP A N 1
ATOM 695 C CA . ASP A 1 93 ? 4.957 -7.525 -28.314 1.00 91.19 93 ASP A CA 1
ATOM 696 C C . ASP A 1 93 ? 4.046 -6.584 -27.523 1.00 91.19 93 ASP A C 1
ATOM 698 O O . ASP A 1 93 ? 3.180 -5.923 -28.109 1.00 91.19 93 ASP A O 1
ATOM 702 N N . HIS A 1 94 ? 4.313 -6.467 -26.220 1.00 89.69 94 HIS A N 1
ATOM 703 C CA . HIS A 1 94 ? 3.612 -5.613 -25.267 1.00 89.69 94 HIS A CA 1
ATOM 704 C C . HIS A 1 94 ? 4.588 -4.725 -24.472 1.00 89.69 94 HIS A C 1
ATOM 706 O O . HIS A 1 94 ? 4.880 -5.013 -23.307 1.00 89.69 94 HIS A O 1
ATOM 712 N N . PRO A 1 95 ? 5.101 -3.637 -25.082 1.00 92.00 95 PRO A N 1
ATOM 713 C CA . PRO A 1 95 ? 6.133 -2.785 -24.482 1.00 92.00 95 PRO A CA 1
ATOM 714 C C . PRO A 1 95 ? 5.808 -2.172 -23.118 1.00 92.00 95 PRO A C 1
ATOM 716 O O . PRO A 1 95 ? 6.720 -1.736 -22.422 1.00 92.00 95 PRO A O 1
ATOM 719 N N . ASP A 1 96 ? 4.528 -2.103 -22.761 1.00 88.00 96 ASP A N 1
ATOM 720 C CA . ASP A 1 96 ? 3.984 -1.536 -21.527 1.00 88.00 96 ASP A CA 1
ATOM 721 C C . ASP A 1 96 ? 3.848 -2.565 -20.388 1.00 88.00 96 ASP A C 1
ATOM 723 O O . ASP A 1 96 ? 3.523 -2.218 -19.251 1.00 88.00 96 ASP A O 1
ATOM 727 N N . TRP A 1 97 ? 4.074 -3.854 -20.650 1.00 91.25 97 TRP A N 1
ATOM 728 C CA . TRP A 1 97 ? 3.912 -4.879 -19.623 1.00 91.25 97 TRP A CA 1
ATOM 729 C C . TRP A 1 97 ? 5.017 -4.824 -18.575 1.00 91.25 97 TRP A C 1
ATOM 731 O O . TRP A 1 97 ? 6.178 -5.117 -18.850 1.00 91.25 97 TRP A O 1
ATOM 741 N N . GLY A 1 98 ? 4.612 -4.539 -17.338 1.00 90.38 98 GLY A N 1
ATOM 742 C CA . GLY A 1 98 ? 5.528 -4.448 -16.204 1.00 90.38 98 GLY A CA 1
ATOM 743 C C . GLY A 1 98 ? 6.246 -3.106 -16.106 1.00 90.38 98 GLY A C 1
ATOM 744 O O . GLY A 1 98 ? 7.095 -2.968 -15.230 1.00 90.38 98 GLY A O 1
ATOM 745 N N . GLU A 1 99 ? 5.895 -2.123 -16.946 1.00 92.56 99 GLU A N 1
ATOM 746 C CA . GLU A 1 99 ? 6.447 -0.782 -16.792 1.00 92.56 99 GLU A CA 1
ATOM 747 C C . GLU A 1 99 ? 5.931 -0.112 -15.505 1.00 92.56 99 GLU A C 1
ATOM 749 O O . GLU A 1 99 ? 4.799 -0.324 -15.052 1.00 92.56 99 GLU A O 1
ATOM 754 N N . SER A 1 100 ? 6.768 0.728 -14.908 1.00 92.69 100 SER A N 1
ATOM 755 C CA . SER A 1 100 ? 6.419 1.553 -13.759 1.00 92.69 100 SER A CA 1
ATOM 756 C C . SER A 1 100 ? 5.316 2.562 -14.108 1.00 92.69 100 SER A C 1
ATOM 758 O O . SER A 1 100 ? 5.047 2.866 -15.270 1.00 92.69 100 SER A O 1
ATOM 760 N N . TYR A 1 101 ? 4.616 3.071 -13.090 1.00 88.94 101 TYR A N 1
ATOM 761 C CA . TYR A 1 101 ? 3.451 3.959 -13.257 1.00 88.94 101 TYR A CA 1
ATOM 762 C C . TYR A 1 101 ? 2.292 3.354 -14.086 1.00 88.94 101 TYR A C 1
ATOM 764 O O . TYR A 1 101 ? 1.394 4.068 -14.544 1.00 88.94 101 TYR A O 1
ATOM 772 N N . ALA A 1 102 ? 2.262 2.028 -14.255 1.00 86.44 102 ALA A N 1
ATOM 773 C CA . ALA A 1 102 ? 1.136 1.292 -14.818 1.00 86.44 102 ALA A CA 1
ATOM 774 C C . ALA A 1 102 ? 0.112 0.864 -13.749 1.00 86.44 102 ALA A C 1
ATOM 776 O O . ALA A 1 102 ? 0.386 0.835 -12.547 1.00 86.44 102 ALA A O 1
ATOM 777 N N . CYS A 1 103 ? -1.102 0.517 -14.189 1.00 88.88 103 CYS A N 1
ATOM 778 C CA . CYS A 1 103 ? -2.111 -0.040 -13.291 1.00 88.88 103 CYS A CA 1
ATOM 779 C C . CYS A 1 103 ? -1.710 -1.438 -12.814 1.00 88.88 103 CYS A C 1
ATOM 781 O O . CYS A 1 103 ? -1.313 -2.282 -13.618 1.00 88.88 103 CYS A O 1
ATOM 783 N N . LEU A 1 104 ? -1.955 -1.738 -11.536 1.00 91.00 104 LEU A N 1
ATOM 784 C CA . LEU A 1 104 ? -1.875 -3.114 -11.047 1.00 91.00 104 LEU A CA 1
ATOM 785 C C . LEU A 1 104 ? -2.846 -4.017 -11.821 1.00 91.00 104 LEU A C 1
ATOM 787 O O . LEU A 1 104 ? -4.038 -3.716 -11.959 1.00 91.00 104 LEU A O 1
ATOM 791 N N . ARG A 1 105 ? -2.334 -5.155 -12.296 1.00 90.31 105 ARG A N 1
ATOM 792 C CA . ARG A 1 105 ? -3.128 -6.142 -13.029 1.00 90.31 105 ARG A CA 1
ATOM 793 C C . ARG A 1 105 ? -4.154 -6.793 -12.104 1.00 90.31 105 ARG A C 1
ATOM 795 O O . ARG A 1 105 ? -3.821 -7.305 -11.038 1.00 90.31 105 ARG A O 1
ATOM 802 N N . ARG A 1 106 ? -5.411 -6.834 -12.546 1.00 89.94 106 ARG A N 1
ATOM 803 C CA . ARG A 1 106 ? -6.484 -7.560 -11.857 1.00 89.94 106 ARG A CA 1
ATOM 804 C C . ARG A 1 106 ? -6.526 -9.011 -12.331 1.00 89.94 106 ARG A C 1
ATOM 806 O O . ARG A 1 106 ? -6.672 -9.258 -13.525 1.00 89.94 106 ARG A O 1
ATOM 813 N N . LEU A 1 107 ? -6.401 -9.952 -11.394 1.00 93.25 107 LEU A N 1
ATOM 814 C CA . LEU A 1 107 ? -6.617 -11.385 -11.646 1.00 93.25 107 LEU A CA 1
ATOM 815 C C . LEU A 1 107 ? -8.102 -11.766 -11.586 1.00 93.25 107 LEU A C 1
ATOM 817 O O . LEU A 1 107 ? -8.513 -12.731 -12.218 1.00 93.25 107 LEU A O 1
ATOM 821 N N . LEU A 1 108 ? -8.890 -11.003 -10.826 1.00 93.12 108 LEU A N 1
ATOM 822 C CA . LEU A 1 108 ? -10.331 -11.161 -10.645 1.00 93.12 108 LEU A CA 1
ATOM 823 C C . LEU A 1 108 ? -11.010 -9.790 -10.717 1.00 93.12 108 LEU A C 1
ATOM 825 O O . LEU A 1 108 ? -10.371 -8.759 -10.475 1.00 93.12 108 LEU A O 1
ATOM 829 N N . GLU A 1 109 ? -12.309 -9.792 -11.006 1.00 89.94 109 GLU A N 1
ATOM 830 C CA . GLU A 1 109 ? -13.126 -8.579 -11.010 1.00 89.94 109 GLU A CA 1
ATOM 831 C C . GLU A 1 109 ? -13.111 -7.871 -9.639 1.00 89.94 109 GLU A C 1
ATOM 833 O O . GLU A 1 109 ? -13.103 -8.529 -8.590 1.00 89.94 109 GLU A O 1
ATOM 838 N N . PRO A 1 110 ? -13.090 -6.524 -9.606 1.00 88.94 110 PRO A N 1
ATOM 839 C CA . PRO A 1 110 ? -13.105 -5.781 -8.355 1.00 88.94 110 PRO A CA 1
ATOM 840 C C . PRO A 1 110 ? -14.435 -5.932 -7.609 1.00 88.94 110 PRO A C 1
ATOM 842 O O . PRO A 1 110 ? -15.507 -5.754 -8.179 1.00 88.94 110 PRO A O 1
ATOM 845 N N . ALA A 1 111 ? -14.362 -6.139 -6.294 1.00 90.75 111 ALA A N 1
ATOM 846 C CA . ALA A 1 111 ? -15.528 -6.200 -5.415 1.00 90.75 111 ALA A CA 1
ATOM 847 C C . ALA A 1 111 ? -15.698 -4.891 -4.622 1.00 90.75 111 ALA A C 1
ATOM 849 O O . ALA A 1 111 ? -15.215 -4.766 -3.494 1.00 90.75 111 ALA A O 1
ATOM 850 N N . TYR A 1 112 ? -16.380 -3.914 -5.220 1.00 90.44 112 TYR A N 1
ATOM 851 C CA . TYR A 1 112 ? -16.795 -2.671 -4.557 1.00 90.44 112 TYR A CA 1
ATOM 852 C C . TYR A 1 112 ? -18.244 -2.763 -4.049 1.00 90.44 112 TYR A C 1
ATOM 854 O O . TYR A 1 112 ? -18.913 -3.778 -4.237 1.00 90.44 112 TYR A O 1
ATOM 862 N N . GLY A 1 113 ? -18.708 -1.728 -3.341 1.00 87.00 113 GLY A N 1
ATOM 863 C CA . GLY A 1 113 ? -20.132 -1.556 -3.024 1.00 87.00 113 GLY A CA 1
ATOM 864 C C . GLY A 1 113 ? -20.965 -1.204 -4.263 1.00 87.00 113 GLY A C 1
ATOM 865 O O . GLY A 1 113 ? -20.565 -1.484 -5.391 1.00 87.00 113 GLY A O 1
ATOM 866 N N . GLU A 1 114 ? -22.113 -0.555 -4.064 1.00 82.12 114 GLU A N 1
ATOM 867 C CA . GLU A 1 114 ? -22.993 -0.111 -5.156 1.00 82.12 114 GLU A CA 1
ATOM 868 C C . GLU A 1 114 ? -22.354 1.008 -6.000 1.00 82.12 114 GLU A C 1
ATOM 870 O O . GLU A 1 114 ? -22.586 2.198 -5.793 1.00 82.12 114 GLU A O 1
ATOM 875 N N . GLY A 1 115 ? -21.506 0.614 -6.951 1.00 73.25 115 GLY A N 1
ATOM 876 C CA . GLY A 1 115 ? -20.784 1.499 -7.859 1.00 73.25 115 GLY A CA 1
ATOM 877 C C . GLY A 1 115 ? -19.264 1.402 -7.721 1.00 73.25 115 GLY A C 1
ATOM 878 O O . GLY A 1 115 ? -18.710 0.994 -6.694 1.00 73.25 115 GLY A O 1
ATOM 879 N N . ALA A 1 116 ? -18.566 1.801 -8.786 1.00 72.44 116 ALA A N 1
ATOM 880 C CA . ALA A 1 116 ? -17.111 1.779 -8.827 1.00 72.44 116 ALA A CA 1
ATOM 881 C C . ALA A 1 116 ? -16.516 2.624 -7.690 1.00 72.44 116 ALA A C 1
ATOM 883 O O . ALA A 1 116 ? -16.876 3.783 -7.485 1.00 72.44 116 ALA A O 1
ATOM 884 N N . GLY A 1 117 ? -15.593 2.029 -6.935 1.00 78.19 117 GLY A N 1
ATOM 885 C CA . GLY A 1 117 ? -14.878 2.725 -5.874 1.00 78.19 117 GLY A CA 1
ATOM 886 C C . GLY A 1 117 ? -15.672 2.952 -4.584 1.00 78.19 117 GLY A C 1
ATOM 887 O O . GLY A 1 117 ? -15.129 3.602 -3.694 1.00 78.19 117 GLY A O 1
ATOM 888 N N . LYS A 1 118 ? -16.887 2.418 -4.424 1.00 87.38 118 LYS A N 1
ATOM 889 C CA . LYS A 1 118 ? -17.598 2.427 -3.133 1.00 87.38 118 LYS A CA 1
ATOM 890 C C . LYS A 1 118 ? -17.028 1.380 -2.175 1.00 87.38 118 LYS A C 1
ATOM 892 O O . LYS A 1 118 ? -16.532 0.338 -2.607 1.00 87.38 118 LYS A O 1
ATOM 897 N N . ILE A 1 119 ? -17.123 1.637 -0.870 1.00 90.50 119 ILE A N 1
ATOM 898 C CA . ILE A 1 119 ? -16.747 0.658 0.161 1.00 90.50 119 ILE A CA 1
ATOM 899 C C . ILE A 1 119 ? -17.643 -0.572 0.009 1.00 90.50 119 ILE A C 1
ATOM 901 O O . ILE A 1 119 ? -18.853 -0.455 -0.170 1.00 90.50 119 ILE A O 1
ATOM 905 N N . ARG A 1 120 ? -17.037 -1.756 0.056 1.00 93.44 120 ARG A N 1
ATOM 906 C CA . ARG A 1 120 ? -17.749 -3.023 -0.092 1.00 93.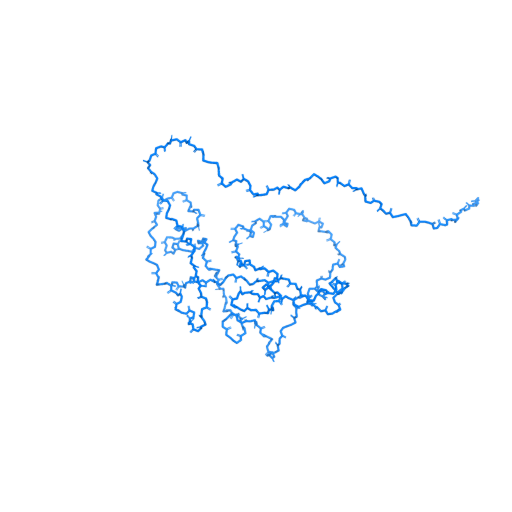44 120 ARG A CA 1
ATOM 907 C C . ARG A 1 120 ? -18.708 -3.255 1.082 1.00 93.44 120 ARG A C 1
ATOM 909 O O . ARG A 1 120 ? -18.348 -3.018 2.232 1.00 93.44 120 ARG A O 1
ATOM 916 N N . LEU A 1 121 ? -19.885 -3.805 0.789 1.00 93.06 121 LEU A N 1
ATOM 917 C CA . LEU A 1 121 ? -20.846 -4.268 1.792 1.00 93.06 121 LEU A CA 1
ATOM 918 C C . LEU A 1 121 ? -20.693 -5.773 2.067 1.00 93.06 121 LEU A C 1
ATOM 920 O O . LEU A 1 121 ? -20.070 -6.527 1.308 1.00 93.06 121 LEU A O 1
ATOM 924 N N . ALA A 1 122 ? -21.247 -6.232 3.186 1.00 93.56 122 ALA A N 1
ATOM 925 C CA . ALA A 1 122 ? -21.417 -7.655 3.443 1.00 93.56 122 ALA A CA 1
ATOM 926 C C . ALA A 1 122 ? -22.403 -8.271 2.435 1.00 93.56 122 ALA A C 1
ATOM 928 O O . ALA A 1 122 ? -23.257 -7.577 1.889 1.00 93.56 122 ALA A O 1
ATOM 929 N N . LYS A 1 123 ? -22.368 -9.601 2.260 1.00 91.25 123 LYS A N 1
ATOM 930 C CA . LYS A 1 123 ? -23.366 -10.319 1.435 1.00 91.25 123 LYS A CA 1
ATOM 931 C C . LYS A 1 123 ? -24.813 -10.091 1.902 1.00 91.25 123 LYS A C 1
ATOM 933 O O . LYS A 1 123 ? -25.734 -10.256 1.121 1.00 91.25 123 LYS A O 1
ATOM 938 N N . SER A 1 124 ? -25.000 -9.713 3.169 1.00 93.31 124 SER A N 1
ATOM 939 C CA . SER A 1 124 ? -26.300 -9.354 3.750 1.00 93.31 124 SER A CA 1
ATOM 940 C C . SER A 1 124 ? -26.749 -7.916 3.452 1.00 93.31 124 SER A C 1
ATOM 942 O O . SER A 1 124 ? -27.780 -7.502 3.965 1.00 93.31 124 SER A O 1
ATOM 944 N N . GLY A 1 125 ? -25.962 -7.127 2.714 1.00 91.25 125 GLY A N 1
ATOM 945 C CA . GLY A 1 125 ? -26.209 -5.700 2.472 1.00 91.25 125 GLY A CA 1
ATOM 946 C C . GLY A 1 125 ? -25.784 -4.772 3.618 1.00 91.25 125 GLY A C 1
ATOM 947 O O . GLY A 1 125 ? -25.794 -3.557 3.462 1.00 91.25 125 GLY A O 1
ATOM 948 N N . ARG A 1 126 ? -25.364 -5.312 4.770 1.00 93.62 126 ARG A N 1
ATOM 949 C CA . ARG A 1 126 ? -24.912 -4.512 5.923 1.00 93.62 126 ARG A CA 1
ATOM 950 C C . ARG A 1 126 ? -23.476 -4.006 5.761 1.00 93.62 126 ARG A C 1
ATOM 952 O O . ARG A 1 126 ? -22.673 -4.607 5.043 1.00 93.62 126 ARG A O 1
ATOM 959 N N . ALA A 1 127 ? -23.138 -2.941 6.490 1.00 92.50 127 ALA A N 1
ATOM 960 C CA . ALA A 1 127 ? -21.766 -2.456 6.606 1.00 92.50 127 ALA A CA 1
ATOM 961 C C . ALA A 1 127 ? -20.825 -3.547 7.153 1.00 92.50 127 ALA A C 1
ATOM 963 O O . ALA A 1 127 ? -21.221 -4.390 7.965 1.00 92.50 127 ALA A O 1
ATOM 964 N N . LEU A 1 128 ? -19.575 -3.537 6.687 1.00 94.06 128 LEU A N 1
ATOM 965 C CA . LEU A 1 128 ? -18.531 -4.415 7.210 1.00 94.06 128 LEU A CA 1
ATOM 966 C C . LEU A 1 128 ? -18.094 -3.945 8.606 1.00 94.06 128 LEU A C 1
ATOM 968 O O . LEU A 1 128 ? -18.146 -2.746 8.882 1.00 94.06 128 LEU A O 1
ATOM 972 N N . PRO A 1 129 ? -17.649 -4.860 9.485 1.00 94.06 129 PRO A N 1
ATOM 973 C CA . PRO A 1 129 ? -17.075 -4.463 10.764 1.00 94.06 129 PRO A CA 1
ATOM 974 C C . PRO A 1 129 ? -15.849 -3.571 10.543 1.00 94.06 129 PRO A C 1
ATOM 976 O O . PRO A 1 129 ? -15.105 -3.766 9.577 1.00 94.06 129 PRO A O 1
ATOM 979 N N . SER A 1 130 ? -15.622 -2.628 11.462 1.00 94.56 130 SER A N 1
ATOM 980 C CA . SER A 1 130 ? -14.417 -1.794 11.437 1.00 94.56 130 SER A CA 1
ATOM 981 C C . SER A 1 130 ? -13.159 -2.677 11.372 1.00 94.56 130 SER A C 1
ATOM 983 O O . SER A 1 130 ? -13.052 -3.645 12.135 1.00 94.56 130 SER A O 1
ATOM 985 N N . PRO A 1 131 ? -12.173 -2.354 10.515 1.00 95.94 131 PRO A N 1
ATOM 986 C CA . PRO A 1 131 ? -10.917 -3.094 10.480 1.00 95.94 131 PRO A CA 1
ATOM 987 C C . PRO A 1 131 ? -10.161 -2.987 11.811 1.00 95.94 131 PRO A C 1
ATOM 989 O O . PRO A 1 131 ? -9.471 -3.935 12.189 1.00 95.94 131 PRO A O 1
ATOM 992 N N . ARG A 1 132 ? -10.346 -1.899 12.576 1.00 95.88 132 ARG A N 1
ATOM 993 C CA . ARG A 1 132 ? -9.764 -1.779 13.915 1.00 95.88 132 ARG A CA 1
ATOM 994 C C . ARG A 1 132 ? -10.395 -2.759 14.900 1.00 95.88 132 ARG A C 1
ATOM 996 O O . ARG A 1 132 ? -9.664 -3.403 15.645 1.00 95.88 132 ARG A O 1
ATOM 1003 N N . LEU A 1 133 ? -11.716 -2.946 14.849 1.00 94.81 133 LEU A N 1
ATOM 1004 C CA . LEU A 1 133 ? -12.403 -3.955 15.664 1.00 94.81 133 LEU A CA 1
ATOM 1005 C C . LEU A 1 133 ? -11.853 -5.363 15.394 1.00 94.81 133 LEU A C 1
ATOM 1007 O O . LEU A 1 133 ? -11.619 -6.130 16.325 1.00 94.81 133 LEU A O 1
ATOM 1011 N N . ILE A 1 134 ? -11.632 -5.696 14.120 1.00 94.75 134 ILE A N 1
ATOM 1012 C CA . ILE A 1 134 ? -11.059 -6.985 13.715 1.00 94.75 134 ILE A CA 1
ATOM 1013 C C . ILE A 1 134 ? -9.608 -7.118 14.188 1.00 94.75 134 ILE A C 1
ATOM 1015 O O . ILE A 1 134 ? -9.239 -8.156 14.734 1.00 94.75 134 ILE A O 1
ATOM 1019 N N . SER A 1 135 ? -8.792 -6.074 14.027 1.00 94.50 135 SER A N 1
ATOM 1020 C CA . SER A 1 135 ? -7.415 -6.040 14.532 1.00 94.50 135 SER A CA 1
ATOM 1021 C C . SER A 1 135 ? -7.369 -6.271 16.044 1.00 94.50 135 SER A C 1
ATOM 1023 O O . SER A 1 135 ? -6.686 -7.188 16.483 1.00 94.50 135 SER A O 1
ATOM 1025 N N . ALA A 1 136 ? -8.163 -5.532 16.822 1.00 91.94 136 ALA A N 1
ATOM 1026 C CA . ALA A 1 136 ? -8.171 -5.628 18.280 1.00 91.94 136 ALA A CA 1
ATOM 1027 C C . ALA A 1 136 ? -8.651 -6.993 18.805 1.00 91.94 136 ALA A C 1
ATOM 1029 O O . ALA A 1 136 ? -8.202 -7.430 19.860 1.00 91.94 136 ALA A O 1
ATOM 1030 N N . ARG A 1 137 ? -9.565 -7.667 18.090 1.00 91.06 137 ARG A N 1
ATOM 1031 C CA . ARG A 1 137 ? -10.123 -8.960 18.525 1.00 91.06 137 ARG A CA 1
ATOM 1032 C C . ARG A 1 137 ? -9.363 -10.182 18.020 1.00 91.06 137 ARG A C 1
ATOM 1034 O O . ARG A 1 137 ? -9.375 -11.198 18.702 1.00 91.06 137 ARG A O 1
ATOM 1041 N N . ILE A 1 138 ? -8.784 -10.119 16.820 1.00 92.81 138 ILE A N 1
ATOM 1042 C CA . ILE A 1 138 ? -8.172 -11.287 16.160 1.00 92.81 138 ILE A CA 1
ATOM 1043 C C . ILE A 1 138 ? -6.644 -11.223 16.203 1.00 92.81 138 ILE A C 1
ATOM 1045 O O . ILE A 1 138 ? -5.999 -12.247 16.395 1.00 92.81 138 ILE A O 1
ATOM 1049 N N . HIS A 1 139 ? -6.056 -10.037 16.036 1.00 89.62 139 HIS A N 1
ATOM 1050 C CA . HIS A 1 139 ? -4.603 -9.855 16.023 1.00 89.62 139 HIS A CA 1
ATOM 1051 C C . HIS A 1 139 ? -4.119 -9.440 17.415 1.00 89.62 139 HIS A C 1
ATOM 1053 O O . HIS A 1 139 ? -3.598 -8.341 17.604 1.00 89.62 139 HIS A O 1
ATOM 1059 N N . THR A 1 140 ? -4.342 -10.296 18.411 1.00 82.62 140 THR A N 1
ATOM 1060 C CA . THR A 1 140 ? -3.850 -10.045 19.767 1.00 82.62 140 THR A CA 1
ATOM 1061 C C . THR A 1 140 ? -2.346 -10.307 19.836 1.00 82.62 140 THR A C 1
ATOM 1063 O O . THR A 1 140 ? -1.814 -11.210 19.195 1.00 82.62 140 THR A O 1
ATOM 1066 N N . HIS A 1 141 ? -1.636 -9.488 20.609 1.00 71.31 141 HIS A N 1
ATOM 1067 C CA . HIS A 1 141 ? -0.179 -9.582 20.767 1.00 71.31 141 HIS A CA 1
ATOM 1068 C C . HIS A 1 141 ? 0.240 -10.487 21.937 1.00 71.31 141 HIS A C 1
ATOM 1070 O O . HIS A 1 141 ? 1.382 -10.429 22.395 1.00 71.31 141 HIS A O 1
ATOM 1076 N N . GLU A 1 142 ? -0.678 -11.301 22.457 1.00 76.25 142 GLU A N 1
ATOM 1077 C CA . GLU A 1 142 ? -0.385 -12.184 23.580 1.00 76.25 142 GLU A CA 1
ATOM 1078 C C . GLU A 1 142 ? 0.534 -13.321 23.122 1.00 76.25 142 GLU A C 1
ATOM 1080 O O . GLU A 1 142 ? 0.193 -14.100 22.237 1.00 76.25 142 GLU A O 1
ATOM 1085 N N . GLY A 1 143 ? 1.723 -13.402 23.727 1.00 71.50 143 GLY A N 1
ATOM 1086 C CA . GLY A 1 143 ? 2.672 -14.482 23.463 1.00 71.50 143 GLY A CA 1
ATOM 1087 C C . GLY A 1 143 ? 3.484 -14.312 22.179 1.00 71.50 143 GLY A C 1
ATOM 1088 O O . GLY A 1 143 ? 3.520 -15.220 21.356 1.00 71.50 143 GLY A O 1
ATOM 1089 N N . SER A 1 144 ? 4.183 -13.182 22.014 1.00 80.69 144 SER A N 1
ATOM 1090 C CA . SER A 1 144 ? 5.204 -13.050 20.962 1.00 80.69 144 SER A CA 1
ATOM 1091 C C . SER A 1 144 ? 6.279 -14.133 21.124 1.00 80.69 144 SER A C 1
ATOM 1093 O O . SER A 1 144 ? 7.113 -14.070 22.030 1.00 80.69 144 SER A O 1
ATOM 1095 N N . THR A 1 145 ? 6.242 -15.147 20.262 1.00 88.12 145 THR A N 1
ATOM 1096 C CA . THR A 1 145 ? 7.218 -16.239 20.242 1.00 88.12 145 THR A CA 1
ATOM 1097 C C . THR A 1 145 ? 8.231 -16.012 19.123 1.00 88.12 145 THR A C 1
ATOM 1099 O O . THR A 1 145 ? 7.825 -15.948 17.957 1.00 88.12 145 THR A O 1
ATOM 1102 N N . PRO A 1 146 ? 9.539 -15.932 19.426 1.00 90.38 146 PRO A N 1
ATOM 1103 C CA . PRO A 1 146 ? 10.566 -15.861 18.398 1.00 90.38 146 PRO A CA 1
ATOM 1104 C C . PRO A 1 146 ? 10.515 -17.073 17.469 1.00 90.38 146 PRO A C 1
ATOM 1106 O O . PRO A 1 146 ? 10.338 -18.210 17.913 1.00 90.38 146 PRO A O 1
ATOM 1109 N N . ASP A 1 147 ? 10.731 -16.838 16.178 1.00 94.25 147 ASP A N 1
ATOM 1110 C CA . ASP A 1 147 ? 10.938 -17.926 15.235 1.00 94.25 147 ASP A CA 1
ATOM 1111 C C . ASP A 1 147 ? 12.321 -18.551 15.458 1.00 94.25 147 ASP A C 1
ATOM 1113 O O . ASP A 1 147 ? 13.345 -17.886 15.318 1.00 94.25 147 ASP A O 1
ATOM 1117 N N . GLN A 1 148 ? 12.355 -19.836 15.809 1.00 96.19 148 GLN A N 1
ATOM 1118 C CA . GLN A 1 148 ? 13.600 -20.541 16.132 1.00 96.19 148 GLN A CA 1
ATOM 1119 C C . GLN A 1 148 ? 14.373 -21.033 14.899 1.00 96.19 148 GLN A C 1
ATOM 1121 O O . GLN A 1 148 ? 15.493 -21.519 15.036 1.00 96.19 148 GLN A O 1
ATOM 1126 N N . ARG A 1 149 ? 13.785 -20.963 13.699 1.00 97.81 149 ARG A N 1
ATOM 1127 C CA . ARG A 1 149 ? 14.363 -21.523 12.463 1.00 97.81 149 ARG A CA 1
ATOM 1128 C C . ARG A 1 149 ? 14.756 -20.461 11.448 1.00 97.81 149 ARG A C 1
ATOM 1130 O O . ARG A 1 149 ? 15.493 -20.764 10.513 1.00 97.81 149 ARG A O 1
ATOM 1137 N N . ARG A 1 150 ? 14.227 -19.246 11.578 1.00 96.94 150 ARG A N 1
ATOM 1138 C CA . ARG A 1 150 ? 14.367 -18.184 10.579 1.00 96.94 150 ARG A CA 1
ATOM 1139 C C . ARG A 1 150 ? 14.953 -16.947 11.235 1.00 96.94 150 ARG A C 1
ATOM 1141 O O . ARG A 1 150 ? 14.483 -16.496 12.274 1.00 96.94 150 ARG A O 1
ATOM 1148 N N . THR A 1 151 ? 15.992 -16.393 10.621 1.00 97.56 151 THR A N 1
ATOM 1149 C CA . THR A 1 151 ? 16.578 -15.136 11.086 1.00 97.56 151 THR A CA 1
ATOM 1150 C C . THR A 1 151 ? 15.645 -13.974 10.761 1.00 97.56 151 THR A C 1
ATOM 1152 O O . THR A 1 151 ? 14.826 -14.039 9.839 1.00 97.56 151 THR A O 1
ATOM 1155 N N . HIS A 1 152 ? 15.812 -12.861 11.475 1.00 96.75 152 HIS A N 1
ATOM 1156 C CA . HIS A 1 152 ? 15.063 -11.635 11.198 1.00 96.75 152 HIS A CA 1
ATOM 1157 C C . HIS A 1 152 ? 15.292 -11.098 9.770 1.00 96.75 152 HIS A C 1
ATOM 1159 O O . HIS A 1 152 ? 14.439 -10.396 9.229 1.00 96.75 152 HIS A O 1
ATOM 1165 N N . MET A 1 153 ? 16.399 -11.496 9.124 1.00 97.94 153 MET A N 1
ATOM 1166 C CA . MET A 1 153 ? 16.699 -11.160 7.729 1.00 97.94 153 MET A CA 1
ATOM 1167 C C . MET A 1 153 ? 15.597 -11.612 6.765 1.00 97.94 153 MET A C 1
ATOM 1169 O O . MET A 1 153 ? 15.372 -10.947 5.760 1.00 97.94 153 MET A O 1
ATOM 1173 N N . LEU A 1 154 ? 14.861 -12.687 7.073 1.00 98.19 154 LEU A N 1
ATOM 1174 C CA . LEU A 1 154 ? 13.742 -13.113 6.231 1.00 98.19 154 LEU A CA 1
ATOM 1175 C C . LEU A 1 154 ? 12.659 -12.030 6.114 1.00 98.19 154 LEU A C 1
ATOM 1177 O O . LEU A 1 154 ? 12.139 -11.800 5.025 1.00 98.19 154 LEU A O 1
ATOM 1181 N N . MET A 1 155 ? 12.328 -11.360 7.221 1.00 97.88 155 MET A N 1
ATOM 1182 C CA . MET A 1 155 ? 11.342 -10.276 7.222 1.00 97.88 155 MET A CA 1
ATOM 1183 C C . MET A 1 155 ? 11.872 -9.075 6.432 1.00 97.88 155 MET A C 1
ATOM 1185 O O . MET A 1 155 ? 11.191 -8.580 5.536 1.00 97.88 155 MET A O 1
ATOM 1189 N N . ALA A 1 156 ? 13.117 -8.670 6.704 1.00 98.31 156 ALA A N 1
ATOM 1190 C CA . ALA A 1 156 ? 13.747 -7.534 6.036 1.00 98.31 156 ALA A CA 1
ATOM 1191 C C . ALA A 1 156 ? 13.857 -7.734 4.513 1.00 98.31 156 ALA A C 1
ATOM 1193 O O . ALA A 1 156 ? 13.496 -6.844 3.744 1.00 98.31 156 ALA A O 1
ATOM 1194 N N . PHE A 1 157 ? 14.290 -8.918 4.068 1.00 98.44 157 PHE A N 1
ATOM 1195 C CA . PHE A 1 157 ? 14.365 -9.255 2.647 1.00 98.44 157 PHE A CA 1
ATOM 1196 C C . PHE A 1 157 ? 12.980 -9.295 1.989 1.00 98.44 157 PHE A C 1
ATOM 1198 O O . PHE A 1 157 ? 12.824 -8.834 0.862 1.00 98.44 157 PHE A O 1
ATOM 1205 N N . GLY A 1 158 ? 11.958 -9.782 2.702 1.00 98.38 158 GLY A N 1
ATOM 1206 C CA . GLY A 1 158 ? 10.574 -9.741 2.229 1.00 98.38 158 GLY A CA 1
ATOM 1207 C C . GLY A 1 158 ? 10.092 -8.316 1.944 1.00 98.38 158 GLY A C 1
ATOM 1208 O O . GLY A 1 158 ? 9.492 -8.076 0.898 1.00 98.38 158 GLY A O 1
ATOM 1209 N N . GLN A 1 159 ? 10.408 -7.359 2.824 1.00 97.88 159 GLN A N 1
ATOM 1210 C CA . GLN A 1 159 ? 10.070 -5.949 2.610 1.00 97.88 159 GLN A CA 1
ATOM 1211 C C . GLN A 1 159 ? 10.849 -5.341 1.436 1.00 97.88 159 GLN A C 1
ATOM 1213 O O . GLN A 1 159 ? 10.258 -4.641 0.617 1.00 97.88 159 GLN A O 1
ATOM 1218 N N . PHE A 1 160 ? 12.153 -5.627 1.341 1.00 98.25 160 PHE A N 1
ATOM 1219 C CA . PHE A 1 160 ? 12.991 -5.197 0.217 1.00 98.25 160 PHE A CA 1
ATOM 1220 C C . PHE A 1 160 ? 12.402 -5.664 -1.120 1.00 98.25 160 PHE A C 1
ATOM 1222 O O . PHE A 1 160 ? 12.170 -4.850 -2.008 1.00 98.25 160 PHE A O 1
ATOM 1229 N N . PHE A 1 161 ? 12.071 -6.952 -1.223 1.00 98.25 161 PHE A N 1
ATOM 1230 C CA . PHE A 1 161 ? 11.476 -7.521 -2.428 1.00 98.25 161 PHE A CA 1
ATOM 1231 C C . PHE A 1 161 ? 10.094 -6.927 -2.736 1.00 98.25 161 PHE A C 1
ATOM 1233 O O . PHE A 1 161 ? 9.806 -6.584 -3.879 1.00 98.25 161 PHE A O 1
ATOM 1240 N N . ALA A 1 162 ? 9.231 -6.755 -1.728 1.00 97.00 162 ALA A N 1
ATOM 1241 C CA . ALA A 1 162 ? 7.912 -6.155 -1.929 1.00 97.00 162 ALA A CA 1
ATOM 1242 C C . ALA A 1 162 ? 7.999 -4.713 -2.465 1.00 97.00 162 ALA A C 1
ATOM 1244 O O . ALA A 1 162 ? 7.197 -4.336 -3.322 1.00 97.00 162 ALA A O 1
ATOM 1245 N N . HIS A 1 163 ? 8.975 -3.935 -1.983 1.00 97.06 163 HIS A N 1
ATOM 1246 C CA . HIS A 1 163 ? 9.233 -2.564 -2.427 1.00 97.06 163 HIS A CA 1
ATOM 1247 C C . HIS A 1 163 ? 9.847 -2.470 -3.828 1.00 97.06 163 HIS A C 1
ATOM 1249 O O . HIS A 1 163 ? 9.597 -1.481 -4.510 1.00 97.06 163 HIS A O 1
ATOM 1255 N N . ASP A 1 164 ? 10.612 -3.473 -4.260 1.00 96.44 164 ASP A N 1
ATOM 1256 C CA . ASP A 1 164 ? 11.143 -3.548 -5.628 1.00 96.44 164 ASP A CA 1
ATOM 1257 C C . ASP A 1 164 ? 10.036 -3.876 -6.648 1.00 96.44 164 ASP A C 1
ATOM 1259 O O . ASP A 1 164 ? 9.995 -3.337 -7.749 1.00 96.44 164 ASP A O 1
ATOM 1263 N N . VAL A 1 165 ? 9.074 -4.720 -6.257 1.00 95.88 165 VAL A N 1
ATOM 1264 C CA . VAL A 1 165 ? 8.015 -5.203 -7.158 1.00 95.88 165 VAL A CA 1
ATOM 1265 C C . VAL A 1 165 ? 6.849 -4.227 -7.299 1.00 95.88 165 VAL A C 1
ATOM 1267 O O . VAL A 1 165 ? 6.247 -4.138 -8.371 1.00 95.88 165 VAL A O 1
ATOM 1270 N N . SER A 1 166 ? 6.437 -3.550 -6.223 1.00 94.69 166 SER A N 1
ATOM 1271 C CA . SER A 1 166 ? 5.217 -2.742 -6.278 1.00 94.69 166 SER A CA 1
ATOM 1272 C C . SER A 1 166 ? 5.171 -1.599 -5.275 1.00 94.69 166 SER A C 1
ATOM 1274 O O . SER A 1 166 ? 5.557 -1.734 -4.116 1.00 94.69 166 SER A O 1
ATOM 1276 N N . LEU A 1 167 ? 4.559 -0.499 -5.709 1.00 94.62 167 LEU A N 1
ATOM 1277 C CA . LEU A 1 167 ? 4.183 0.623 -4.864 1.00 94.62 167 LEU A CA 1
ATOM 1278 C C . LEU A 1 167 ? 2.789 1.105 -5.266 1.00 94.62 167 LEU A C 1
ATOM 1280 O O . LEU A 1 167 ? 2.513 1.332 -6.442 1.00 94.62 167 LEU A O 1
ATOM 1284 N N . THR A 1 168 ? 1.903 1.282 -4.285 1.00 93.94 168 THR A N 1
ATOM 1285 C CA . THR A 1 168 ? 0.577 1.869 -4.512 1.00 93.94 168 THR A CA 1
ATOM 1286 C C . THR A 1 168 ? 0.530 3.261 -3.883 1.00 93.94 168 THR A C 1
ATOM 1288 O O . THR A 1 168 ? 0.434 3.357 -2.657 1.00 93.94 168 THR A O 1
ATOM 1291 N N . PRO A 1 169 ? 0.588 4.343 -4.679 1.00 92.44 169 PRO A N 1
ATOM 1292 C CA . PRO A 1 169 ? 0.605 5.692 -4.138 1.00 92.44 169 PRO A CA 1
ATOM 1293 C C . PRO A 1 169 ? -0.756 6.067 -3.552 1.00 92.44 169 PRO A C 1
ATOM 1295 O O . PRO A 1 169 ? -1.812 5.581 -3.973 1.00 92.44 169 PRO A O 1
ATOM 1298 N N . ASN A 1 170 ? -0.734 6.990 -2.603 1.00 91.06 170 ASN A N 1
ATOM 1299 C CA . ASN A 1 170 ? -1.914 7.654 -2.076 1.00 91.06 170 ASN A CA 1
ATOM 1300 C C . ASN A 1 170 ? -1.737 9.173 -2.201 1.00 91.06 170 ASN A C 1
ATOM 1302 O O . ASN A 1 170 ? -0.625 9.669 -2.390 1.00 91.06 170 ASN A O 1
ATOM 1306 N N . ARG A 1 171 ? -2.846 9.912 -2.156 1.00 86.25 171 ARG A N 1
ATOM 1307 C CA . ARG A 1 171 ? -2.797 11.372 -2.085 1.00 86.25 171 ARG A CA 1
ATOM 1308 C C . ARG A 1 171 ? -2.705 11.765 -0.608 1.00 86.25 171 ARG A C 1
ATOM 1310 O O . ARG A 1 171 ? -3.620 11.390 0.122 1.00 86.25 171 ARG A O 1
ATOM 1317 N N . PRO A 1 172 ? -1.673 12.509 -0.172 1.00 85.56 172 PRO A N 1
ATOM 1318 C CA . PRO A 1 172 ? -1.610 13.011 1.195 1.00 85.56 172 PRO A CA 1
ATOM 1319 C C . PRO A 1 172 ? -2.792 13.941 1.466 1.00 85.56 172 PRO A C 1
ATOM 1321 O O . PRO A 1 172 ? -3.053 14.857 0.684 1.00 85.56 172 PRO A O 1
ATOM 1324 N N . LEU A 1 173 ? -3.497 13.687 2.566 1.00 86.81 173 LEU A N 1
ATOM 1325 C CA . LEU A 1 173 ? -4.549 14.549 3.094 1.00 86.81 173 LEU A CA 1
ATOM 1326 C C . LEU A 1 173 ? -4.127 15.085 4.460 1.00 86.81 173 LEU A C 1
ATOM 1328 O O . LEU A 1 173 ? -3.466 14.399 5.242 1.00 86.81 173 LEU A O 1
ATOM 1332 N N . SER A 1 174 ? -4.514 16.320 4.757 1.00 86.56 174 SER A N 1
ATOM 1333 C CA . SER A 1 174 ? -4.372 16.873 6.098 1.00 86.56 174 SER A CA 1
ATOM 1334 C C . SER A 1 174 ? -5.316 16.164 7.070 1.00 86.56 174 SER A C 1
ATOM 1336 O O . SER A 1 174 ? -6.399 15.699 6.707 1.00 86.56 174 SER A O 1
ATOM 1338 N N . ARG A 1 175 ? -4.955 16.158 8.356 1.00 81.94 175 ARG A N 1
ATOM 1339 C CA . ARG A 1 175 ? -5.835 15.641 9.414 1.00 81.94 175 ARG A CA 1
ATOM 1340 C C . ARG A 1 175 ? -7.191 16.359 9.449 1.00 81.94 175 ARG A C 1
ATOM 1342 O O . ARG A 1 175 ? -8.195 15.763 9.817 1.00 81.94 175 ARG A O 1
ATOM 1349 N N . ILE A 1 176 ? -7.233 17.631 9.045 1.00 84.25 176 ILE A N 1
ATOM 1350 C CA . ILE A 1 176 ? -8.477 18.407 8.948 1.00 84.25 176 ILE A CA 1
ATOM 1351 C C . ILE A 1 176 ? -9.395 17.808 7.879 1.00 84.25 176 ILE A C 1
ATOM 1353 O O . ILE A 1 176 ? -10.569 17.589 8.161 1.00 84.25 176 ILE A O 1
ATOM 1357 N N . GLU A 1 177 ? -8.866 17.500 6.693 1.00 83.94 177 GLU A N 1
ATOM 1358 C CA . GLU A 1 177 ? -9.629 16.861 5.612 1.00 83.94 177 GLU A CA 1
ATOM 1359 C C . GLU A 1 177 ? -10.126 15.471 6.028 1.00 83.94 177 GLU A C 1
ATOM 1361 O O . GLU A 1 177 ? -11.293 15.148 5.832 1.00 83.94 177 GLU A O 1
ATOM 1366 N N . ILE A 1 178 ? -9.282 14.668 6.681 1.00 85.56 178 ILE A N 1
ATOM 1367 C CA . ILE A 1 178 ? -9.665 13.322 7.137 1.00 85.56 178 ILE A CA 1
ATOM 1368 C C . ILE A 1 178 ? -10.754 13.378 8.223 1.00 85.56 178 ILE A C 1
ATOM 1370 O O . ILE A 1 178 ? -11.684 12.567 8.227 1.00 85.56 178 ILE A O 1
ATOM 1374 N N . ASN A 1 179 ? -10.691 14.363 9.124 1.00 84.12 179 ASN A N 1
ATOM 1375 C CA . ASN A 1 179 ? -11.670 14.531 10.201 1.00 84.12 179 ASN A CA 1
ATOM 1376 C C . ASN A 1 179 ? -13.078 14.887 9.704 1.00 84.12 179 ASN A C 1
ATOM 1378 O O . ASN A 1 179 ? -14.044 14.651 10.435 1.00 84.12 179 ASN A O 1
ATOM 1382 N N . GLN A 1 180 ? -13.218 15.394 8.473 1.00 86.94 180 GLN A N 1
ATOM 1383 C CA . GLN A 1 180 ? -14.526 15.634 7.849 1.00 86.94 180 GLN A CA 1
ATO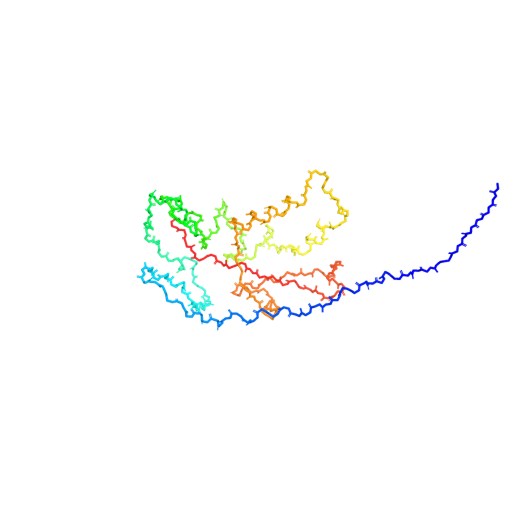M 1384 C C . GLN A 1 180 ? -15.291 14.330 7.570 1.00 86.94 180 GLN A C 1
ATOM 1386 O O . GLN A 1 180 ? -16.506 14.357 7.384 1.00 86.94 180 GLN A O 1
ATOM 1391 N N . GLY A 1 181 ? -14.615 13.178 7.631 1.00 88.19 181 GLY A N 1
ATOM 1392 C CA . GLY A 1 181 ? -15.225 11.860 7.530 1.00 88.19 181 GLY A CA 1
ATOM 1393 C C . GLY A 1 181 ? -14.900 11.162 6.217 1.00 88.19 181 GLY A C 1
ATOM 1394 O O . GLY A 1 181 ? -13.830 11.336 5.641 1.00 88.19 181 GLY A O 1
ATOM 1395 N N . ILE A 1 182 ? -15.815 10.297 5.783 1.00 89.88 182 ILE A N 1
ATOM 1396 C CA . ILE A 1 182 ? -15.652 9.550 4.538 1.00 89.88 182 ILE A CA 1
ATOM 1397 C C . ILE A 1 182 ? -15.941 10.483 3.369 1.00 89.88 182 ILE A C 1
ATOM 1399 O O . ILE A 1 182 ? -17.067 10.951 3.207 1.00 89.88 182 ILE A O 1
ATOM 1403 N N . ASP A 1 183 ? -14.947 10.664 2.510 1.00 89.31 183 ASP A N 1
ATOM 1404 C CA . ASP A 1 183 ? -15.073 11.434 1.286 1.00 89.31 183 ASP A CA 1
ATOM 1405 C C . ASP A 1 183 ? -14.358 10.708 0.137 1.00 89.31 183 ASP A C 1
ATOM 1407 O O . ASP A 1 183 ? -13.139 10.541 0.091 1.00 89.31 183 ASP A O 1
ATOM 1411 N N . MET A 1 184 ? -15.147 10.254 -0.834 1.00 82.44 184 MET A N 1
ATOM 1412 C CA . MET A 1 184 ? -14.639 9.520 -1.993 1.00 82.44 184 MET A CA 1
ATOM 1413 C C . MET A 1 184 ? -13.971 10.416 -3.033 1.00 82.44 184 MET A C 1
ATOM 1415 O O . MET A 1 184 ? -13.210 9.893 -3.845 1.00 82.44 184 MET A O 1
ATOM 1419 N N . THR A 1 185 ? -14.260 11.719 -3.027 1.00 83.56 185 THR A N 1
ATOM 1420 C CA . THR A 1 185 ? -13.651 12.693 -3.935 1.00 83.56 185 THR A CA 1
ATOM 1421 C C . THR A 1 185 ? -12.224 13.030 -3.525 1.00 83.56 185 THR A C 1
ATOM 1423 O O . THR A 1 185 ? -11.329 13.012 -4.370 1.00 83.56 185 THR A O 1
ATOM 1426 N N . THR A 1 186 ? -11.983 13.275 -2.237 1.00 85.81 186 THR A N 1
ATOM 1427 C CA . THR A 1 186 ? -10.623 13.477 -1.702 1.00 85.81 186 THR A CA 1
ATOM 1428 C C . THR A 1 186 ? -9.883 12.162 -1.476 1.00 85.81 186 THR A C 1
ATOM 1430 O O . THR A 1 186 ? -8.657 12.117 -1.570 1.00 85.81 186 THR A O 1
ATOM 1433 N N . GLY A 1 187 ? -10.619 11.078 -1.222 1.00 89.00 187 GLY A N 1
ATOM 1434 C CA . GLY A 1 187 ? -10.065 9.793 -0.819 1.00 89.00 187 GLY A CA 1
ATOM 1435 C C . GLY A 1 187 ? -9.946 9.634 0.697 1.00 89.00 187 GLY A C 1
ATOM 1436 O O . GLY A 1 187 ? -9.335 8.659 1.130 1.00 89.00 187 GLY A O 1
ATOM 1437 N N . ALA A 1 188 ? -10.518 10.533 1.502 1.00 92.38 188 ALA A N 1
ATOM 1438 C CA . ALA A 1 188 ? -10.585 10.372 2.949 1.00 92.38 188 ALA A CA 1
ATOM 1439 C C . ALA A 1 188 ? -11.441 9.153 3.318 1.00 92.38 188 ALA A C 1
ATOM 1441 O O . ALA A 1 188 ? -12.577 8.991 2.858 1.00 92.38 188 ALA A O 1
ATOM 1442 N N . LEU A 1 189 ? -10.887 8.264 4.140 1.00 93.44 189 LEU A N 1
ATOM 1443 C CA . LEU A 1 189 ? -11.584 7.070 4.601 1.00 93.44 189 LEU A CA 1
ATOM 1444 C C . LEU A 1 189 ? -11.135 6.707 6.026 1.00 93.44 189 LEU A C 1
ATOM 1446 O O . LEU A 1 189 ? -10.532 5.654 6.216 1.00 93.44 189 LEU A O 1
ATOM 1450 N N . PRO A 1 190 ? -11.392 7.568 7.029 1.00 94.69 190 PRO A N 1
ATOM 1451 C CA . PRO A 1 190 ? -10.965 7.308 8.400 1.00 94.69 190 PRO A CA 1
ATOM 1452 C C . PRO A 1 190 ? -11.512 5.972 8.913 1.00 94.69 190 PRO A C 1
ATOM 1454 O O . PRO A 1 190 ? -12.628 5.567 8.584 1.00 94.69 190 PRO A O 1
ATOM 1457 N N . ILE A 1 191 ? -10.715 5.288 9.729 1.00 95.25 191 ILE A N 1
ATOM 1458 C CA . ILE A 1 191 ? -11.086 4.007 10.331 1.00 95.25 191 ILE A CA 1
ATOM 1459 C C . ILE A 1 191 ? -11.683 4.267 11.710 1.00 95.25 191 ILE A C 1
ATOM 1461 O O . ILE A 1 191 ? -10.985 4.759 12.595 1.00 95.25 191 ILE A O 1
ATOM 1465 N N . ASP A 1 192 ? -12.941 3.881 11.912 1.00 94.00 192 ASP A N 1
ATOM 1466 C CA . ASP A 1 192 ? -13.603 4.023 13.209 1.00 94.00 192 ASP A CA 1
ATOM 1467 C C . ASP A 1 192 ? -12.982 3.098 14.264 1.00 94.00 192 ASP A C 1
ATOM 1469 O O . ASP A 1 192 ? -12.771 1.899 14.033 1.00 94.00 192 ASP A O 1
ATOM 1473 N N . VAL A 1 193 ? -12.722 3.651 15.443 1.00 95.75 193 VAL A N 1
ATOM 1474 C CA . VAL A 1 193 ? -12.231 2.932 16.617 1.00 95.75 193 VAL A CA 1
ATOM 1475 C C . VAL A 1 193 ? -13.423 2.574 17.514 1.00 95.75 193 VAL A C 1
ATOM 1477 O O . VAL A 1 193 ? -14.227 3.451 17.820 1.00 95.75 193 VAL A O 1
ATOM 1480 N N . PRO A 1 194 ? -13.562 1.312 17.954 1.00 93.44 194 PRO A N 1
ATOM 1481 C CA . PRO A 1 194 ? -14.596 0.930 18.917 1.00 93.44 194 PRO A CA 1
ATOM 1482 C C . PRO A 1 194 ? -14.434 1.635 20.272 1.00 93.44 194 PRO A C 1
ATOM 1484 O O . PRO A 1 194 ? -13.316 1.773 20.758 1.00 93.44 194 PRO A O 1
ATOM 1487 N N . ASP A 1 195 ? -15.540 1.968 20.943 1.00 90.81 195 ASP A N 1
ATOM 1488 C CA . ASP A 1 195 ? -15.505 2.628 22.264 1.00 90.81 195 ASP A CA 1
ATOM 1489 C C . ASP A 1 195 ? -14.738 1.818 23.324 1.00 90.81 195 ASP A C 1
ATOM 1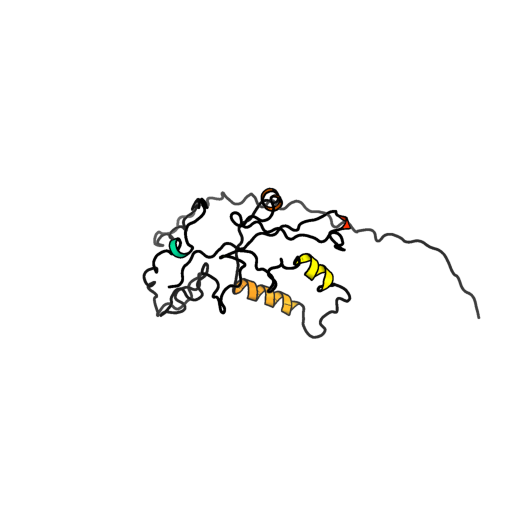491 O O . ASP A 1 195 ? -14.098 2.372 24.213 1.00 90.81 195 ASP A O 1
ATOM 1495 N N . ASN A 1 196 ? -14.775 0.488 23.217 1.00 91.06 196 ASN A N 1
ATOM 1496 C CA . ASN A 1 196 ? -14.067 -0.435 24.101 1.00 91.06 196 ASN A CA 1
ATOM 1497 C C . ASN A 1 196 ? -12.708 -0.897 23.546 1.00 91.06 196 ASN A C 1
ATOM 1499 O O . ASN A 1 196 ? -12.250 -1.993 23.876 1.00 91.06 196 ASN A O 1
ATOM 1503 N N . ASP A 1 197 ? -12.076 -0.103 22.678 1.00 94.69 197 ASP A N 1
ATOM 1504 C CA . ASP A 1 197 ? -10.744 -0.413 22.169 1.00 94.69 197 ASP A CA 1
ATOM 1505 C C . ASP A 1 197 ? -9.704 -0.394 23.304 1.00 94.69 197 ASP A C 1
ATOM 1507 O O . ASP A 1 197 ? -9.573 0.619 23.995 1.00 94.69 197 ASP A O 1
ATOM 1511 N N . PRO A 1 198 ? -8.921 -1.472 23.496 1.00 91.44 198 PRO A N 1
ATOM 1512 C CA . PRO A 1 198 ? -7.997 -1.576 24.624 1.00 91.44 198 PRO A CA 1
ATOM 1513 C C . PRO A 1 198 ? -6.819 -0.596 24.546 1.00 91.44 198 PRO A C 1
ATOM 1515 O O . PRO A 1 198 ? -6.216 -0.295 25.572 1.00 91.44 198 PRO A O 1
ATOM 1518 N N . PHE A 1 199 ? -6.470 -0.117 23.348 1.00 92.44 199 PHE A N 1
ATOM 1519 C CA . PHE A 1 199 ? -5.354 0.803 23.149 1.00 92.44 199 PHE A CA 1
ATOM 1520 C C . PHE A 1 199 ? -5.836 2.244 23.001 1.00 92.44 199 PHE A C 1
ATOM 1522 O O . PHE A 1 199 ? -5.356 3.122 23.704 1.00 92.44 199 PHE A O 1
ATOM 1529 N N . TYR A 1 200 ? -6.787 2.497 22.103 1.00 94.31 200 TYR A N 1
ATOM 1530 C CA . TYR A 1 200 ? -7.235 3.850 21.766 1.00 94.31 200 TYR A CA 1
ATOM 1531 C C . TYR A 1 200 ? -8.337 4.390 22.690 1.00 94.31 200 TYR A C 1
ATOM 1533 O O . TYR A 1 200 ? -8.444 5.608 22.848 1.00 94.31 200 TYR A O 1
ATOM 1541 N N . GLY A 1 201 ? -9.125 3.510 23.318 1.00 91.50 201 GLY A N 1
ATOM 1542 C CA . GLY A 1 201 ? -10.222 3.880 24.218 1.00 91.50 201 GLY A CA 1
ATOM 1543 C C . GLY A 1 201 ? -9.788 4.797 25.371 1.00 91.50 201 GLY A C 1
ATOM 1544 O O . GLY A 1 201 ? -10.382 5.861 25.530 1.00 91.50 201 GLY A O 1
ATOM 1545 N N . PRO A 1 202 ? -8.705 4.485 26.116 1.00 94.44 202 PRO A N 1
ATOM 1546 C CA . PRO A 1 202 ? -8.192 5.346 27.190 1.00 94.44 202 PRO A CA 1
ATOM 1547 C C . PRO A 1 202 ? -7.804 6.770 26.761 1.00 94.44 202 PRO A C 1
ATOM 1549 O O . PRO A 1 202 ? -7.715 7.659 27.604 1.00 94.44 202 PRO A O 1
ATOM 1552 N N . PHE A 1 203 ? -7.569 6.995 25.465 1.00 94.00 203 PHE A N 1
ATOM 1553 C CA . PHE A 1 203 ? -7.184 8.294 24.910 1.00 94.00 203 PHE A CA 1
ATOM 1554 C C . PHE A 1 203 ? -8.350 9.031 24.238 1.00 94.00 203 PHE A C 1
ATOM 1556 O O . PHE A 1 203 ? -8.123 10.058 23.599 1.00 94.00 203 PHE A O 1
ATOM 1563 N N . ASN A 1 204 ? -9.583 8.513 24.340 1.00 92.12 204 ASN A N 1
ATOM 1564 C CA . ASN A 1 204 ? -10.758 9.023 23.623 1.00 92.12 204 ASN A CA 1
ATOM 1565 C C . ASN A 1 204 ? -10.508 9.186 22.110 1.00 92.12 204 ASN A C 1
ATOM 1567 O O . ASN A 1 204 ? -11.030 10.100 21.467 1.00 92.12 204 ASN A O 1
ATOM 1571 N N . HIS A 1 205 ? -9.675 8.316 21.533 1.00 91.94 205 HIS A N 1
ATOM 1572 C CA . HIS A 1 205 ? -9.314 8.385 20.126 1.00 91.94 205 HIS A CA 1
ATOM 1573 C C . HIS A 1 205 ? -10.284 7.536 19.304 1.00 91.94 205 HIS A C 1
ATOM 1575 O O . HIS A 1 205 ? -10.206 6.312 19.311 1.00 91.94 205 HIS A O 1
ATOM 1581 N N . THR A 1 206 ? -11.214 8.189 18.607 1.00 91.94 206 THR A N 1
ATOM 1582 C CA . THR A 1 206 ? -12.353 7.521 17.953 1.00 91.94 206 THR A CA 1
ATOM 1583 C C . THR A 1 206 ? -12.136 7.207 16.473 1.00 91.94 206 THR A C 1
ATOM 1585 O O . THR A 1 206 ? -12.926 6.471 15.885 1.00 91.94 206 THR A O 1
ATOM 1588 N N . LYS A 1 207 ? -11.074 7.734 15.848 1.00 92.44 207 LYS A N 1
ATOM 1589 C CA . LYS A 1 207 ? -10.780 7.547 14.418 1.00 92.44 207 LYS A CA 1
ATOM 1590 C C . LYS A 1 207 ? -9.287 7.434 14.162 1.00 92.44 207 LYS A C 1
ATOM 1592 O O . LYS A 1 207 ? -8.518 8.173 14.755 1.00 92.44 207 LYS A O 1
ATOM 1597 N N . ILE A 1 208 ? -8.883 6.557 13.251 1.00 93.56 208 ILE A N 1
ATOM 1598 C CA . ILE A 1 208 ? -7.504 6.455 12.756 1.00 93.56 208 ILE A CA 1
ATOM 1599 C C . ILE A 1 208 ? -7.448 7.049 11.351 1.00 93.56 208 ILE A C 1
ATOM 1601 O O . ILE A 1 208 ? -8.282 6.721 10.501 1.00 93.56 208 ILE A O 1
ATOM 1605 N N . ASP A 1 209 ? -6.448 7.895 11.114 1.00 92.75 209 ASP A N 1
ATOM 1606 C CA . ASP A 1 209 ? -6.244 8.546 9.827 1.00 92.75 209 ASP A CA 1
ATOM 1607 C C . ASP A 1 209 ? -5.943 7.505 8.742 1.00 92.75 209 ASP A C 1
ATOM 1609 O O . ASP A 1 209 ? -4.989 6.729 8.832 1.00 92.75 209 ASP A O 1
ATOM 1613 N N . PHE A 1 210 ? -6.780 7.477 7.706 1.00 93.31 210 PHE A N 1
ATOM 1614 C CA . PHE A 1 210 ? -6.593 6.608 6.554 1.00 93.31 210 PHE A CA 1
ATOM 1615 C C . PHE A 1 210 ? -7.118 7.287 5.291 1.00 93.31 210 PHE A C 1
ATOM 1617 O O . PHE A 1 210 ? -8.179 7.917 5.274 1.00 93.31 210 PHE A O 1
ATOM 1624 N N . GLN A 1 211 ? -6.351 7.134 4.218 1.00 93.19 211 GLN A N 1
ATOM 1625 C CA . GLN A 1 211 ? -6.626 7.713 2.913 1.00 93.19 211 GLN A CA 1
ATOM 1626 C C . GLN A 1 211 ? -6.480 6.645 1.837 1.00 93.19 211 GLN A C 1
ATOM 1628 O O . GLN A 1 211 ? -5.657 5.730 1.922 1.00 93.19 211 GLN A O 1
ATOM 1633 N N . ARG A 1 212 ? -7.308 6.754 0.808 1.00 91.75 212 ARG A N 1
ATOM 1634 C CA . ARG A 1 212 ? -7.353 5.796 -0.286 1.00 91.75 212 ARG A CA 1
ATOM 1635 C C . ARG A 1 212 ? -6.151 5.959 -1.208 1.00 91.75 212 ARG A C 1
ATOM 1637 O O . ARG A 1 212 ? -5.621 7.050 -1.411 1.00 91.75 212 ARG A O 1
ATOM 1644 N N . SER A 1 213 ? -5.776 4.850 -1.829 1.00 92.12 213 SER A N 1
ATOM 1645 C CA . SER A 1 213 ? -4.857 4.844 -2.961 1.00 92.12 213 SER A CA 1
ATOM 1646 C C . SER A 1 213 ? -5.387 5.692 -4.116 1.00 92.12 213 SER A C 1
ATOM 1648 O O . SER A 1 213 ? -6.600 5.757 -4.343 1.00 92.12 213 SER A O 1
ATOM 1650 N N . VAL A 1 214 ? -4.474 6.297 -4.876 1.00 89.12 214 VAL A N 1
ATOM 1651 C CA . VAL A 1 214 ? -4.820 7.044 -6.090 1.00 89.12 214 VAL A CA 1
ATOM 1652 C C . VAL A 1 214 ? -5.448 6.076 -7.107 1.00 89.12 214 VAL A C 1
ATOM 1654 O O . VAL A 1 214 ? -4.908 4.988 -7.326 1.00 89.12 214 VAL A O 1
ATOM 1657 N N . PRO A 1 215 ? -6.598 6.414 -7.722 1.00 86.12 215 PRO A N 1
ATOM 1658 C CA . PRO A 1 215 ? -7.202 5.564 -8.740 1.00 86.12 215 PRO A CA 1
ATOM 1659 C C . PRO A 1 215 ? -6.314 5.506 -9.983 1.00 86.12 215 PRO A C 1
ATOM 1661 O O . PRO A 1 215 ? -5.775 6.523 -10.418 1.00 86.12 215 PRO A O 1
ATOM 1664 N N . CYS A 1 216 ? -6.207 4.328 -10.597 1.00 84.25 216 CYS A N 1
ATOM 1665 C CA . CYS A 1 216 ? -5.512 4.224 -11.871 1.00 84.25 216 CYS A CA 1
ATOM 1666 C C . CYS A 1 216 ? -6.371 4.804 -13.001 1.00 84.25 216 CYS A C 1
ATOM 1668 O O . CYS A 1 216 ? -7.526 4.408 -13.166 1.00 84.25 216 CYS A O 1
ATOM 1670 N N . SER A 1 217 ? -5.803 5.730 -13.770 1.00 72.38 217 SER A N 1
ATOM 1671 C CA . SER A 1 217 ? -6.451 6.391 -14.908 1.00 72.38 217 SER A CA 1
ATOM 1672 C C . SER A 1 217 ? -6.050 5.815 -16.269 1.00 72.38 217 SER A C 1
ATOM 1674 O O . SER A 1 217 ? -6.633 6.207 -17.276 1.00 72.38 217 SER A O 1
ATOM 1676 N N . ARG A 1 218 ? -5.075 4.895 -16.328 1.00 63.81 218 ARG A N 1
ATOM 1677 C CA . ARG A 1 218 ? -4.696 4.220 -17.577 1.00 63.81 218 ARG A CA 1
ATOM 1678 C C . ARG A 1 218 ? -5.734 3.163 -17.933 1.00 63.81 218 ARG A C 1
ATOM 1680 O O . ARG A 1 218 ? -6.108 2.338 -17.101 1.00 63.81 218 ARG A O 1
ATOM 1687 N N . CYS A 1 219 ? -6.194 3.196 -19.175 1.00 57.03 219 CYS A N 1
ATOM 1688 C CA . CYS A 1 219 ? -7.147 2.219 -19.674 1.00 57.03 219 CYS A CA 1
ATOM 1689 C C . CYS A 1 219 ? -6.435 1.049 -20.335 1.00 57.03 219 CYS A C 1
ATOM 1691 O O . CYS A 1 219 ? -5.336 1.203 -20.860 1.00 57.03 219 CYS A O 1
ATOM 1693 N N . ARG A 1 220 ? -7.056 -0.130 -20.242 1.00 49.50 220 ARG A N 1
ATOM 1694 C CA . ARG A 1 220 ? -6.585 -1.350 -20.902 1.00 49.50 220 ARG A CA 1
ATOM 1695 C C . ARG A 1 220 ? -6.541 -1.111 -22.415 1.00 49.50 220 ARG A C 1
ATOM 1697 O O . ARG A 1 220 ? -7.541 -0.649 -22.966 1.00 49.50 220 ARG A O 1
ATOM 1704 N N . SER A 1 221 ? -5.396 -1.399 -23.029 1.00 47.66 221 SER A N 1
ATOM 1705 C CA . SER A 1 221 ? -5.253 -1.608 -24.472 1.00 47.66 221 SER A CA 1
ATOM 1706 C C . SER A 1 221 ? -5.938 -2.897 -24.919 1.00 47.66 221 SER A C 1
ATOM 1708 O O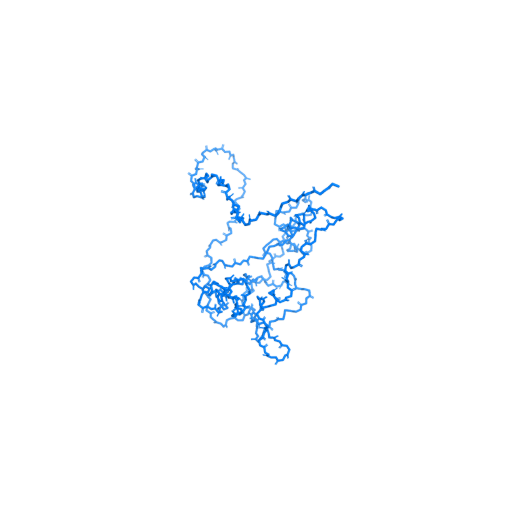 . SER A 1 221 ? -6.140 -3.800 -24.068 1.00 47.66 221 SER A O 1
#

Secondary structure (DSSP, 8-state):
-----------------PPP----------S------------PPP------------S---GGGG-PPPP------TT--S--TT-TTSSSSSTTTT-TTPPPPPSS----SSSTTPPPPPTTSSPPPPHHHHHHHHS--TT-PPPSSS-THHHHHHHHHHHHH----B----HHHHHT--BTTTTB-PEEPPTT-TTTGGGT--EE--BPBPPP-PPP-

Foldseek 3Di:
DDDDDDDDDDDDDPDDDDDDDDDDDDPPPPPDDDDDDDDDDDDDDDDDDDPDPPDDDDDDDDLVVLEDDPDDQDDADPPDPDADPQRAPVDVVRRPPQGPPADDDDPDDDAAPPDPQHHHDDPVRHRDPFVQVVCQPPVDPPDPDDDPPDDPVVVVVVVVVVVVRDDFAFDDDDPVVLVVADDSVNQRHWTADDCPRPPCNVVVRGTDTDGDTDDRSYDDD

Radius of gyration: 27.2 Å; chains: 1; bounding box: 57×51×92 Å

Organism: Amblyomma americanum (NCBI:txid6943)

InterPro domains:
  IPR010255 Haem peroxidase superfamily [SSF48113] (76-215)
  IPR019791 Haem peroxidase, animal-type [PF03098] (82-219)
  IPR019791 Haem peroxidase, animal-type [PS50292] (73-221)
  IPR037120 Haem peroxidase domain superfamily, animal type [G3DSA:1.10.640.10] (63-221)